Protein AF-A0A819C7P5-F1 (afdb_monomer)

Foldseek 3Di:
DDDDDPVVVVVVVVLVPPPPDDDDDDDDDDDDDDDDDDDDVVVVVLVVCPVVDDLVNLLVVLVVCVVPDDLLVSLLVQLVVVVVSVNDLVVSQVSCVNSVGDGSVSSVVLNVCVVVVVVVVSVDPVPPDPPDCDPCNVVVVLVVVLVVVVVVCCPDPDNPDDPVVSVVSSVVVVCVVVVHDDDPPPD

Structure (mmCIF, N/CA/C/O backbone):
data_AF-A0A819C7P5-F1
#
_entry.id   AF-A0A819C7P5-F1
#
loop_
_atom_site.group_PDB
_atom_site.id
_atom_site.type_symbol
_atom_site.label_atom_id
_atom_site.label_alt_id
_atom_site.label_comp_id
_atom_site.label_asym_id
_atom_site.label_entity_id
_atom_site.label_seq_id
_atom_site.pdbx_PDB_ins_code
_atom_site.Cartn_x
_atom_site.Cartn_y
_atom_site.Cartn_z
_atom_site.occupancy
_atom_site.B_iso_or_equiv
_atom_site.auth_seq_id
_atom_site.auth_comp_id
_atom_site.auth_asym_id
_atom_site.auth_atom_id
_atom_site.pdbx_PDB_model_num
ATOM 1 N N . MET A 1 1 ? 27.432 18.392 15.355 1.00 41.75 1 MET A N 1
ATOM 2 C CA . MET A 1 1 ? 27.693 17.539 14.173 1.00 41.75 1 MET A CA 1
ATOM 3 C C . MET A 1 1 ? 27.077 16.171 14.426 1.00 41.75 1 MET A C 1
ATOM 5 O O . MET A 1 1 ? 27.469 15.560 15.414 1.00 41.75 1 MET A O 1
ATOM 9 N N . PRO A 1 2 ? 26.087 15.707 13.644 1.00 40.56 2 PRO A N 1
ATOM 10 C CA . PRO A 1 2 ? 25.460 14.418 13.907 1.00 40.56 2 PRO A CA 1
ATOM 11 C C . PRO A 1 2 ? 26.347 13.274 13.402 1.00 40.56 2 PRO A C 1
ATOM 13 O O . PRO A 1 2 ? 26.842 13.283 12.274 1.00 40.56 2 PRO A O 1
ATOM 16 N N . TYR A 1 3 ? 26.564 12.306 14.286 1.00 50.16 3 TYR A N 1
ATOM 17 C CA . TYR A 1 3 ? 27.408 11.132 14.096 1.00 50.16 3 TYR A CA 1
ATOM 18 C C . TYR A 1 3 ? 26.675 10.122 13.197 1.00 50.16 3 TYR A C 1
ATOM 20 O O . TYR A 1 3 ? 25.639 9.584 13.586 1.00 50.16 3 TYR A O 1
ATOM 28 N N . LYS A 1 4 ? 27.184 9.870 11.985 1.00 43.22 4 LYS A N 1
ATOM 29 C CA . LYS A 1 4 ? 26.660 8.802 11.116 1.00 43.22 4 LYS A CA 1
ATOM 30 C C . LYS A 1 4 ? 27.091 7.439 11.664 1.00 43.22 4 LYS A C 1
ATOM 32 O O . LYS A 1 4 ? 28.258 7.242 12.001 1.00 43.22 4 LYS A O 1
ATOM 37 N N . SER A 1 5 ? 26.151 6.502 11.765 1.00 48.03 5 SER A N 1
ATOM 38 C CA . SER A 1 5 ? 26.405 5.157 12.285 1.00 48.03 5 SER A CA 1
ATOM 39 C C . SER A 1 5 ? 27.267 4.332 11.316 1.00 48.03 5 SER A C 1
ATOM 41 O O . SER A 1 5 ? 27.118 4.406 10.094 1.00 48.03 5 SER A O 1
ATOM 43 N N . LYS A 1 6 ? 28.166 3.503 11.871 1.00 49.56 6 LYS A N 1
ATOM 44 C CA . LYS A 1 6 ? 29.119 2.637 11.140 1.00 49.56 6 LYS A CA 1
ATOM 45 C C . LYS A 1 6 ? 28.474 1.662 10.135 1.00 49.56 6 LYS A C 1
ATOM 47 O O . LYS A 1 6 ? 29.188 1.104 9.311 1.00 49.56 6 LYS A O 1
ATOM 52 N N . GLN A 1 7 ? 27.156 1.458 10.184 1.00 45.44 7 GLN A N 1
ATOM 53 C CA . GLN A 1 7 ? 26.437 0.584 9.249 1.00 45.44 7 GLN A CA 1
ATOM 54 C C . GLN A 1 7 ? 26.121 1.258 7.903 1.00 45.44 7 GLN A C 1
ATOM 56 O O . GLN A 1 7 ? 26.072 0.574 6.884 1.00 45.44 7 GLN A O 1
ATOM 61 N N . GLN A 1 8 ? 25.975 2.587 7.845 1.00 46.19 8 GLN A N 1
ATOM 62 C CA . GLN A 1 8 ? 25.672 3.274 6.579 1.00 46.19 8 GLN A CA 1
ATOM 63 C C . GLN A 1 8 ? 26.877 3.341 5.631 1.00 46.19 8 GLN A C 1
ATOM 65 O O . GLN A 1 8 ? 26.709 3.267 4.414 1.00 46.19 8 GLN A O 1
ATOM 70 N N . SER A 1 9 ? 28.097 3.413 6.167 1.00 45.41 9 SER A N 1
ATOM 71 C CA . SER A 1 9 ? 29.330 3.482 5.374 1.00 45.41 9 SER A CA 1
ATOM 72 C C . SER A 1 9 ? 29.727 2.153 4.720 1.00 45.41 9 SER A C 1
ATOM 74 O O . SER A 1 9 ? 30.473 2.166 3.745 1.00 45.41 9 SER A O 1
ATOM 76 N N . GLN A 1 10 ? 29.208 1.013 5.189 1.00 45.66 10 GLN A N 1
ATOM 77 C CA . GLN A 1 10 ? 29.479 -0.288 4.565 1.00 45.66 10 GLN A CA 1
ATOM 78 C C . GLN A 1 10 ? 28.605 -0.548 3.326 1.00 45.66 10 GLN A C 1
ATOM 80 O O . GLN A 1 10 ? 29.066 -1.200 2.392 1.00 45.66 10 GLN A O 1
ATOM 85 N N . SER A 1 11 ? 27.394 0.021 3.254 1.00 43.22 11 SER A N 1
ATOM 86 C CA . SER A 1 11 ? 26.489 -0.183 2.107 1.00 43.22 11 SER A CA 1
ATOM 87 C C . SER A 1 11 ? 26.956 0.516 0.820 1.00 43.22 11 SER A C 1
ATOM 89 O O . SER A 1 11 ? 26.807 -0.030 -0.272 1.00 43.22 11 SER A O 1
ATOM 91 N N . LEU A 1 12 ? 27.605 1.681 0.935 1.00 40.56 12 LEU A N 1
ATOM 92 C CA . LEU A 1 12 ? 28.037 2.475 -0.222 1.00 40.56 12 LEU A CA 1
ATOM 93 C C . LEU A 1 12 ? 29.269 1.898 -0.937 1.00 40.56 12 LEU A C 1
ATOM 95 O O . LEU A 1 12 ? 29.426 2.091 -2.141 1.00 40.56 12 LEU A O 1
ATOM 99 N N . ASN A 1 13 ? 30.116 1.141 -0.233 1.00 40.62 13 ASN A N 1
ATOM 100 C CA . ASN A 1 13 ? 31.300 0.525 -0.838 1.00 40.62 13 ASN A CA 1
ATOM 101 C C . ASN A 1 13 ? 30.975 -0.750 -1.634 1.00 40.62 13 ASN A C 1
ATOM 103 O O . ASN A 1 13 ? 31.702 -1.083 -2.565 1.00 40.62 13 ASN A O 1
ATOM 107 N N . VAL A 1 14 ? 29.862 -1.428 -1.333 1.00 44.69 14 VAL A N 1
ATOM 108 C CA . VAL A 1 14 ? 29.413 -2.618 -2.084 1.00 44.69 14 VAL A CA 1
ATOM 109 C C . VAL A 1 14 ? 28.795 -2.229 -3.435 1.00 44.69 14 VAL A C 1
ATOM 111 O O . VAL A 1 14 ? 28.914 -2.968 -4.410 1.00 44.69 14 VAL A O 1
ATOM 114 N N . ILE A 1 15 ? 28.192 -1.040 -3.531 1.00 42.50 15 ILE A N 1
ATOM 115 C CA . ILE A 1 15 ? 27.506 -0.567 -4.745 1.00 42.50 15 ILE A CA 1
ATOM 116 C C . ILE A 1 15 ? 28.505 -0.098 -5.816 1.00 42.50 15 ILE A C 1
ATOM 118 O O . ILE A 1 15 ? 28.267 -0.286 -7.008 1.00 42.50 15 ILE A O 1
ATOM 122 N N . LYS A 1 16 ? 29.673 0.425 -5.420 1.00 39.84 16 LYS A N 1
ATOM 123 C CA . LYS A 1 16 ? 30.681 0.943 -6.362 1.00 39.84 16 LYS A CA 1
ATOM 124 C C . LYS A 1 16 ? 31.419 -0.144 -7.158 1.00 39.84 16 LYS A C 1
ATOM 126 O O . LYS A 1 16 ? 31.952 0.146 -8.221 1.00 39.84 16 LYS A O 1
ATOM 131 N N . GLY A 1 17 ? 31.421 -1.391 -6.680 1.00 41.88 17 GLY A N 1
ATOM 132 C CA . GLY A 1 17 ? 32.061 -2.520 -7.367 1.00 41.88 17 GLY A CA 1
ATOM 133 C C . GLY A 1 17 ? 31.207 -3.181 -8.455 1.00 41.88 17 GLY A C 1
ATOM 134 O O . GLY A 1 17 ? 31.733 -3.956 -9.246 1.00 41.88 17 GLY A O 1
ATOM 135 N N . ARG A 1 18 ? 29.897 -2.897 -8.515 1.00 44.28 18 ARG A N 1
ATOM 136 C CA . ARG A 1 18 ? 28.963 -3.630 -9.392 1.00 44.28 18 ARG A CA 1
ATOM 137 C C . ARG A 1 18 ? 28.862 -3.094 -10.821 1.00 44.28 18 ARG A C 1
ATOM 139 O O . ARG A 1 18 ? 28.409 -3.823 -11.691 1.00 44.28 18 ARG A O 1
ATOM 146 N N . TRP A 1 19 ? 29.308 -1.862 -11.063 1.00 42.94 19 TRP A N 1
ATOM 147 C CA . TRP A 1 19 ? 29.149 -1.175 -12.352 1.00 42.94 19 TRP A CA 1
ATOM 148 C C . TRP A 1 19 ? 30.345 -1.319 -13.307 1.00 42.94 19 TRP A C 1
ATOM 150 O O . TRP A 1 19 ? 30.301 -0.789 -14.410 1.00 42.94 19 TRP A O 1
ATOM 160 N N . LEU A 1 20 ? 31.412 -2.028 -12.913 1.00 41.28 20 LEU A N 1
ATOM 161 C CA . LEU A 1 20 ? 32.639 -2.136 -13.720 1.00 41.28 20 LEU A CA 1
ATOM 162 C C . LEU A 1 20 ? 32.728 -3.381 -14.616 1.00 41.28 20 LEU A C 1
ATOM 164 O O . LEU A 1 20 ? 33.633 -3.449 -15.440 1.00 41.28 20 LEU A O 1
ATOM 168 N N . ASN A 1 21 ? 31.791 -4.328 -14.527 1.00 39.62 21 ASN A N 1
ATOM 169 C CA . ASN A 1 21 ? 31.808 -5.536 -15.359 1.00 39.62 21 ASN A CA 1
ATOM 170 C C . ASN A 1 21 ? 30.616 -5.557 -16.319 1.00 39.62 21 ASN A C 1
ATOM 172 O O . ASN A 1 21 ? 29.635 -6.267 -16.107 1.00 39.62 21 ASN A O 1
ATOM 176 N N . GLY A 1 22 ? 30.711 -4.759 -17.382 1.00 40.09 22 GLY A N 1
ATOM 177 C CA . GLY A 1 22 ? 29.833 -4.863 -18.541 1.00 40.09 22 GLY A CA 1
ATOM 178 C C . GLY A 1 22 ? 30.261 -6.030 -19.427 1.00 40.09 22 GLY A C 1
ATOM 179 O O . GLY A 1 22 ? 31.106 -5.855 -20.301 1.00 40.09 22 GLY A O 1
ATOM 180 N N . SER A 1 23 ? 29.686 -7.216 -19.220 1.00 35.78 23 SER A N 1
ATOM 181 C CA . SER A 1 23 ? 29.690 -8.261 -20.247 1.00 35.78 23 SER A CA 1
ATOM 182 C C . SER A 1 23 ? 28.441 -8.095 -21.107 1.00 35.78 23 SER A C 1
ATOM 184 O O . SER A 1 23 ? 27.336 -8.449 -20.695 1.00 35.78 23 SER A O 1
ATOM 186 N N . CYS A 1 24 ? 28.643 -7.515 -22.286 1.00 41.91 24 CYS A N 1
ATOM 187 C CA . CYS A 1 24 ? 27.717 -7.552 -23.410 1.00 41.91 24 CYS A CA 1
ATOM 188 C C . CYS A 1 24 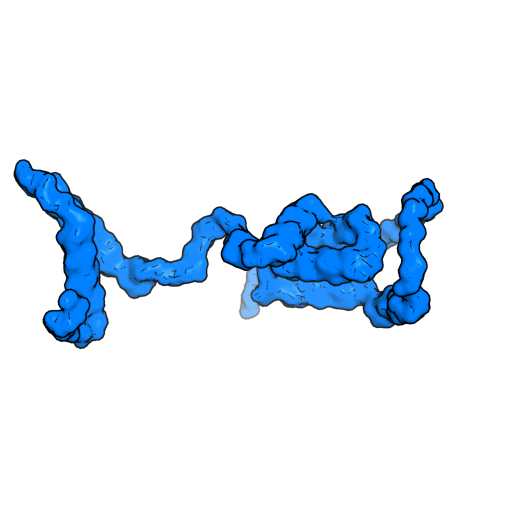? 27.404 -9.021 -23.739 1.00 41.91 24 CYS A C 1
ATOM 190 O O . CYS A 1 24 ? 28.316 -9.771 -24.090 1.00 41.91 24 CYS A O 1
ATOM 192 N N . LEU A 1 25 ? 26.148 -9.437 -23.571 1.00 40.41 25 LEU A N 1
ATOM 193 C CA . LEU A 1 25 ? 25.660 -10.731 -24.042 1.00 40.41 25 LEU A CA 1
ATOM 194 C C . LEU A 1 25 ? 24.811 -10.488 -25.286 1.00 40.41 25 LEU A C 1
ATOM 196 O O . LEU A 1 25 ? 23.880 -9.685 -25.278 1.00 40.41 25 LEU A O 1
ATOM 200 N N . SER A 1 26 ? 25.241 -11.150 -26.353 1.00 40.59 26 SER A N 1
ATOM 201 C CA . SER A 1 26 ? 24.688 -11.141 -27.696 1.00 40.59 26 SER A CA 1
ATOM 202 C C . SER A 1 26 ? 23.265 -11.684 -27.737 1.00 40.59 26 SER A C 1
ATOM 204 O O . SER A 1 26 ? 22.968 -12.701 -27.112 1.00 40.59 26 SER A O 1
ATOM 206 N N . SER A 1 27 ? 22.432 -11.010 -28.530 1.00 41.59 27 SER A N 1
ATOM 207 C CA . SER A 1 27 ? 21.144 -11.499 -29.014 1.00 41.59 27 SER A CA 1
ATOM 208 C C . SER A 1 27 ? 21.296 -12.828 -29.742 1.00 41.59 27 SER A C 1
ATOM 210 O O . SER A 1 27 ? 22.118 -12.916 -30.649 1.00 41.59 27 SER A O 1
ATOM 212 N N . ASP A 1 28 ? 20.440 -13.788 -29.402 1.00 38.53 28 ASP A N 1
ATOM 213 C CA . ASP A 1 28 ? 20.044 -14.858 -30.311 1.00 38.53 28 ASP A CA 1
ATOM 214 C C . ASP A 1 28 ? 18.514 -14.938 -30.360 1.00 38.53 28 ASP A C 1
ATOM 216 O O . ASP A 1 28 ? 17.811 -14.778 -29.359 1.00 38.53 28 ASP A O 1
ATOM 220 N N . ASP A 1 29 ? 18.044 -15.113 -31.590 1.00 45.78 29 ASP A N 1
ATOM 221 C CA . ASP A 1 29 ? 16.691 -14.928 -32.094 1.00 45.78 29 ASP A CA 1
ATOM 222 C C . ASP A 1 29 ? 15.623 -15.836 -31.466 1.00 45.78 29 ASP A C 1
ATOM 224 O O . ASP A 1 29 ? 15.783 -17.052 -31.349 1.00 45.78 29 ASP A O 1
ATOM 228 N N . SER A 1 30 ? 14.432 -15.271 -31.239 1.00 41.91 30 SER A N 1
ATOM 229 C CA . SER A 1 30 ? 13.192 -16.041 -31.386 1.00 41.91 30 SER A CA 1
ATOM 230 C C . SER A 1 30 ? 12.099 -15.158 -31.991 1.00 41.91 30 SER A C 1
ATOM 232 O O . SER A 1 30 ? 11.629 -14.203 -31.370 1.00 41.91 30 SER A O 1
ATOM 234 N N . SER A 1 31 ? 11.736 -15.448 -33.245 1.00 41.50 31 SER A N 1
ATOM 235 C CA . SER A 1 31 ? 10.720 -14.711 -33.992 1.00 41.50 31 SER A CA 1
ATOM 236 C C . SER A 1 31 ? 9.323 -15.148 -33.560 1.00 41.50 31 SER A C 1
ATOM 238 O O . SER A 1 31 ? 8.931 -16.295 -33.785 1.00 41.50 31 SER A O 1
ATOM 240 N N . TYR A 1 32 ? 8.545 -14.221 -33.009 1.00 45.25 32 TYR A N 1
ATOM 241 C CA . TYR A 1 32 ? 7.098 -14.363 -32.913 1.00 45.25 32 TYR A CA 1
ATOM 242 C C . TYR A 1 32 ? 6.463 -13.331 -33.844 1.00 45.25 32 TYR A C 1
ATOM 244 O O . TYR A 1 32 ? 6.496 -12.131 -33.581 1.00 45.25 32 TYR A O 1
ATOM 252 N N . SER A 1 33 ? 5.976 -13.812 -34.988 1.00 40.09 33 SER A N 1
ATOM 253 C CA . SER A 1 33 ? 5.320 -13.008 -36.017 1.00 40.09 33 SER A CA 1
ATOM 254 C C . SER A 1 33 ? 3.858 -12.797 -35.631 1.00 40.09 33 SER A C 1
ATOM 256 O O . SER A 1 33 ? 3.099 -13.758 -35.508 1.00 40.09 33 SER A O 1
ATOM 258 N N . MET A 1 34 ? 3.476 -11.539 -35.428 1.00 43.66 34 MET A N 1
ATOM 259 C CA . MET A 1 34 ? 2.082 -11.123 -35.358 1.00 43.66 34 MET A CA 1
ATOM 260 C C . MET A 1 34 ? 1.919 -9.977 -36.355 1.00 43.66 34 MET A C 1
ATOM 262 O O . MET A 1 34 ? 2.426 -8.879 -36.145 1.00 43.66 34 MET A O 1
ATOM 266 N N . GLU A 1 35 ? 1.297 -10.282 -37.493 1.00 49.06 35 GLU A N 1
ATOM 267 C CA . GLU A 1 35 ? 0.949 -9.300 -38.514 1.00 49.06 35 GLU A CA 1
ATOM 268 C C . GLU A 1 35 ? -0.144 -8.373 -37.971 1.00 49.06 35 GLU A C 1
ATOM 270 O O . GLU A 1 35 ? -1.287 -8.783 -37.764 1.00 49.06 35 GLU A O 1
ATOM 275 N N . SER A 1 36 ? 0.204 -7.107 -37.761 1.00 42.47 36 SER A N 1
ATOM 276 C CA . SER A 1 36 ? -0.758 -6.011 -37.718 1.00 42.47 36 SER A CA 1
ATOM 277 C C . SER A 1 36 ? -0.158 -4.823 -38.455 1.00 42.47 36 SER A C 1
ATOM 279 O O . SER A 1 36 ? 0.817 -4.223 -38.006 1.00 42.47 36 SER A O 1
ATOM 281 N N . SER A 1 37 ? -0.722 -4.555 -39.628 1.00 53.59 37 SER A N 1
ATOM 282 C CA . SER A 1 37 ? -0.461 -3.376 -40.442 1.00 53.59 37 SER A CA 1
ATOM 283 C C . SER A 1 37 ? -0.877 -2.103 -39.695 1.00 53.59 37 SER A C 1
ATOM 285 O O . SER A 1 37 ? -1.867 -2.126 -38.968 1.00 53.59 37 SER A O 1
ATOM 287 N N . ASP A 1 38 ? -0.126 -1.026 -39.946 1.00 54.94 38 ASP A N 1
ATOM 288 C CA . ASP A 1 38 ? -0.401 0.381 -39.603 1.00 54.94 38 ASP A CA 1
ATOM 289 C C . ASP A 1 38 ? 0.228 0.953 -38.314 1.00 54.94 38 ASP A C 1
ATOM 291 O O . ASP A 1 38 ? -0.492 1.493 -37.486 1.00 54.94 38 ASP A O 1
ATOM 295 N N . GLU A 1 39 ? 1.566 0.961 -38.170 1.00 52.09 39 GLU A N 1
ATOM 296 C CA . GLU A 1 39 ? 2.277 1.889 -37.254 1.00 52.09 39 GLU A CA 1
ATOM 297 C C . GLU A 1 39 ? 3.744 2.154 -37.692 1.00 52.09 39 GLU A C 1
ATOM 299 O O . GLU A 1 39 ? 4.658 1.509 -37.190 1.00 52.09 39 GLU A O 1
ATOM 304 N N . ASP A 1 40 ? 4.003 3.116 -38.593 1.00 51.31 40 ASP A N 1
ATOM 305 C CA . ASP A 1 40 ? 5.389 3.492 -38.990 1.00 51.31 40 ASP A CA 1
ATOM 306 C C . ASP A 1 40 ? 5.854 4.883 -38.495 1.00 51.31 40 ASP A C 1
ATOM 308 O O . ASP A 1 40 ? 7.034 5.229 -38.583 1.00 51.31 40 ASP A O 1
ATOM 312 N N . GLU A 1 41 ? 4.980 5.688 -37.878 1.00 49.97 41 GLU A N 1
ATOM 313 C CA . GLU A 1 41 ? 5.393 6.977 -37.284 1.00 49.97 41 GLU A CA 1
ATOM 314 C C . GLU A 1 41 ? 5.837 6.858 -35.814 1.00 49.97 41 GLU A C 1
ATOM 316 O O . GLU A 1 41 ? 6.696 7.616 -35.355 1.00 49.97 41 GLU A O 1
ATOM 321 N N . THR A 1 42 ? 5.334 5.869 -35.068 1.00 51.44 42 THR A N 1
ATOM 322 C CA . THR A 1 42 ? 5.713 5.631 -33.663 1.00 51.44 42 THR A CA 1
ATOM 323 C C . THR A 1 42 ? 7.119 5.047 -33.537 1.00 51.44 42 THR A C 1
ATOM 325 O O . THR A 1 42 ? 7.843 5.423 -32.613 1.00 51.44 42 THR A O 1
ATOM 328 N N . ALA A 1 43 ? 7.550 4.220 -34.496 1.00 49.81 43 ALA A N 1
ATOM 329 C CA . ALA A 1 43 ? 8.878 3.599 -34.542 1.00 49.81 43 ALA A CA 1
ATOM 330 C C . ALA A 1 43 ? 10.028 4.617 -34.704 1.00 49.81 43 ALA A C 1
ATOM 332 O O . ALA A 1 43 ? 11.116 4.428 -34.156 1.00 49.81 43 ALA A O 1
ATOM 333 N N . THR A 1 44 ? 9.784 5.738 -35.389 1.00 49.19 44 THR A N 1
ATOM 334 C CA . THR A 1 44 ? 10.812 6.768 -35.636 1.00 49.19 44 THR A CA 1
ATOM 335 C C . THR A 1 44 ? 11.030 7.676 -34.414 1.00 49.19 44 THR A C 1
ATOM 337 O O . THR A 1 44 ? 12.153 8.095 -34.127 1.00 49.19 44 THR A O 1
ATOM 340 N N . ILE A 1 45 ? 9.980 7.926 -33.624 1.00 50.97 45 ILE A N 1
ATOM 341 C CA . ILE A 1 45 ? 10.084 8.604 -32.316 1.00 50.97 45 ILE A CA 1
ATOM 342 C C . ILE A 1 45 ? 10.743 7.671 -31.282 1.00 50.97 45 ILE A C 1
ATOM 344 O O . ILE A 1 45 ? 11.489 8.117 -30.408 1.00 50.97 45 ILE A O 1
ATOM 348 N N . PHE A 1 46 ? 10.521 6.364 -31.432 1.00 47.72 46 PHE A N 1
ATOM 349 C CA . PHE A 1 46 ? 11.018 5.296 -30.571 1.00 47.72 46 PHE A CA 1
ATOM 350 C C . PHE A 1 46 ? 12.544 5.242 -30.444 1.00 47.72 46 PHE A C 1
ATOM 352 O O . PHE A 1 46 ? 13.085 5.125 -29.343 1.00 47.72 46 PHE A O 1
ATOM 359 N N . PHE A 1 47 ? 13.242 5.352 -31.575 1.00 47.84 47 PHE A N 1
ATOM 360 C CA . PHE A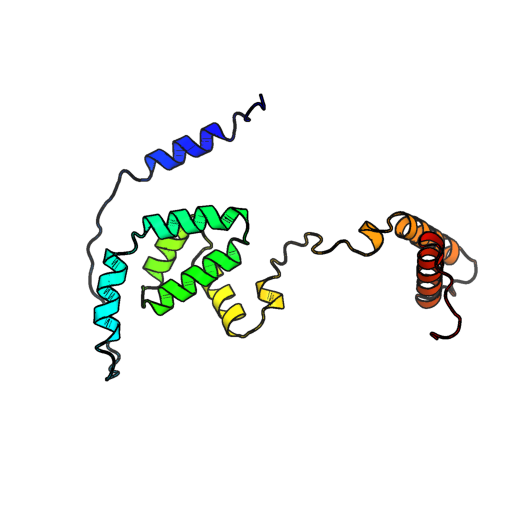 1 47 ? 14.703 5.314 -31.606 1.00 47.84 47 PHE A CA 1
ATOM 361 C C . PHE A 1 47 ? 15.334 6.569 -30.987 1.00 47.84 47 PHE A C 1
ATOM 363 O O . PHE A 1 47 ? 16.354 6.462 -30.315 1.00 47.84 47 PHE A O 1
ATOM 370 N N . ASN A 1 48 ? 14.682 7.731 -31.084 1.00 49.12 48 ASN A N 1
ATOM 371 C CA . ASN A 1 48 ? 15.200 8.969 -30.492 1.00 49.12 48 ASN A CA 1
ATOM 372 C C . ASN A 1 48 ? 15.110 9.008 -28.962 1.00 49.12 48 ASN A C 1
ATOM 374 O O . ASN A 1 48 ? 15.938 9.648 -28.319 1.00 49.12 48 ASN A O 1
ATOM 378 N N . LEU A 1 49 ? 14.133 8.335 -28.346 1.00 49.19 49 LEU A N 1
ATOM 379 C CA . LEU A 1 49 ? 14.007 8.341 -26.885 1.00 49.19 49 LEU A CA 1
ATOM 380 C C . LEU A 1 49 ? 15.072 7.461 -26.215 1.00 49.19 49 LEU A C 1
ATOM 382 O O . LEU A 1 49 ? 15.561 7.805 -25.141 1.00 49.19 49 LEU A O 1
ATOM 386 N N . LYS A 1 50 ? 15.464 6.370 -26.888 1.00 51.81 50 LYS A N 1
ATOM 387 C CA . LYS A 1 50 ? 16.570 5.487 -26.488 1.00 51.81 50 LYS A CA 1
ATOM 388 C C . LYS A 1 50 ? 17.928 6.206 -26.522 1.00 51.81 50 LYS A C 1
ATOM 390 O O . LYS A 1 50 ? 18.800 5.870 -25.726 1.00 51.81 50 LYS A O 1
ATOM 395 N N . ASP A 1 51 ? 18.059 7.212 -27.390 1.00 56.19 51 ASP A N 1
ATOM 396 C CA . ASP A 1 51 ? 19.260 8.041 -27.532 1.00 56.19 51 ASP A CA 1
ATOM 397 C C . ASP A 1 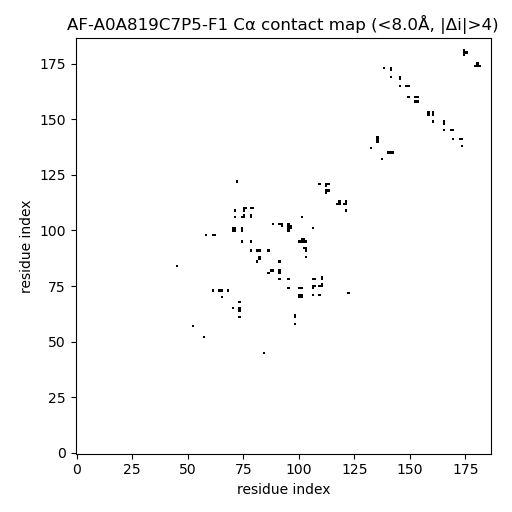51 ? 19.223 9.330 -26.679 1.00 56.19 51 ASP A C 1
ATOM 399 O O . ASP A 1 51 ? 20.275 9.806 -26.252 1.00 56.19 51 ASP A O 1
ATOM 403 N N . MET A 1 52 ? 18.039 9.898 -26.390 1.00 55.66 52 MET A N 1
ATOM 404 C CA . MET A 1 52 ? 17.902 11.131 -25.590 1.00 55.66 52 MET A CA 1
ATOM 405 C C . MET A 1 52 ? 17.800 10.907 -24.083 1.00 55.66 52 MET A C 1
ATOM 407 O O . MET A 1 52 ? 18.282 11.748 -23.326 1.00 55.66 52 MET A O 1
ATOM 411 N N . ILE A 1 53 ? 17.134 9.843 -23.632 1.00 63.91 53 ILE A N 1
ATOM 412 C CA . ILE A 1 53 ? 16.953 9.584 -22.203 1.00 63.91 53 ILE A CA 1
ATOM 413 C C . ILE A 1 53 ? 17.893 8.456 -21.827 1.00 63.91 53 ILE A C 1
ATOM 415 O O . ILE A 1 53 ? 17.642 7.286 -22.128 1.00 63.91 53 ILE A O 1
ATOM 419 N N . GLN A 1 54 ? 18.990 8.807 -21.160 1.00 76.06 54 GLN A N 1
ATOM 420 C CA . GLN A 1 54 ? 19.891 7.786 -20.672 1.00 76.06 54 GLN A CA 1
ATOM 421 C C . GLN A 1 54 ? 19.159 6.987 -19.596 1.00 76.06 54 GLN A C 1
ATOM 423 O O . GLN A 1 54 ? 18.508 7.531 -18.706 1.00 76.06 54 GLN A O 1
ATOM 428 N N . ILE A 1 55 ? 19.278 5.664 -19.663 1.00 72.62 55 ILE A N 1
ATOM 429 C CA . ILE A 1 55 ? 18.717 4.746 -18.661 1.00 72.62 55 ILE A CA 1
ATOM 430 C C . ILE A 1 55 ? 19.181 5.135 -17.238 1.00 72.62 55 ILE A C 1
ATOM 432 O O . ILE A 1 55 ? 18.459 4.910 -16.265 1.00 72.62 55 ILE A O 1
ATOM 436 N N . SER A 1 56 ? 20.352 5.773 -17.124 1.00 80.19 56 SER A N 1
ATOM 437 C CA . SER A 1 56 ? 20.861 6.386 -15.894 1.00 80.19 56 SER A CA 1
ATOM 438 C C . SER A 1 56 ? 19.970 7.501 -15.350 1.00 80.19 56 SER A C 1
ATOM 440 O O . SER A 1 56 ? 19.715 7.514 -14.153 1.00 80.19 56 SER A O 1
ATOM 442 N N . ASP A 1 57 ? 19.430 8.379 -16.197 1.00 86.06 57 ASP A N 1
ATOM 443 C CA . ASP A 1 57 ? 18.591 9.503 -15.761 1.00 86.06 57 ASP A CA 1
ATOM 444 C C . ASP A 1 57 ? 17.272 9.003 -15.160 1.00 86.06 57 ASP A C 1
ATOM 446 O O . ASP A 1 57 ? 16.781 9.528 -14.161 1.00 86.06 57 ASP A O 1
ATOM 450 N N . ILE A 1 58 ? 16.715 7.931 -15.734 1.00 85.69 58 ILE A N 1
ATOM 451 C CA . ILE A 1 58 ? 15.515 7.265 -15.213 1.00 85.69 58 ILE A CA 1
ATOM 452 C C . ILE A 1 58 ? 15.811 6.610 -13.861 1.00 85.69 58 ILE A C 1
ATOM 454 O O . ILE A 1 58 ? 14.991 6.692 -12.945 1.00 85.69 58 ILE A O 1
ATOM 458 N N . ALA A 1 59 ? 16.969 5.961 -13.723 1.00 83.50 59 ALA A N 1
ATOM 459 C CA . ALA A 1 59 ? 17.385 5.348 -12.465 1.00 83.50 59 ALA A CA 1
ATOM 460 C C . ALA A 1 59 ? 17.608 6.399 -11.364 1.00 83.50 59 ALA A C 1
ATOM 462 O O . ALA A 1 59 ? 17.148 6.214 -10.235 1.00 83.50 59 ALA A O 1
ATOM 463 N N . ASP A 1 60 ? 18.240 7.523 -11.700 1.00 87.56 60 ASP A N 1
ATOM 464 C CA . ASP A 1 60 ? 18.471 8.635 -10.778 1.00 87.56 60 ASP A CA 1
ATOM 465 C C . ASP A 1 60 ? 17.153 9.302 -10.367 1.00 87.56 60 ASP A C 1
ATOM 467 O O . ASP A 1 60 ? 16.930 9.564 -9.181 1.00 87.56 60 ASP A O 1
ATOM 471 N N . LEU A 1 61 ? 16.233 9.507 -11.317 1.00 88.25 61 LEU A N 1
ATOM 472 C CA . LEU A 1 61 ? 14.889 10.006 -11.032 1.00 88.25 61 LEU A CA 1
ATOM 473 C C . LEU A 1 61 ? 14.117 9.043 -10.123 1.00 88.25 61 LEU A C 1
ATOM 475 O O . LEU A 1 61 ? 13.468 9.479 -9.173 1.00 88.25 61 LEU A O 1
ATOM 479 N N . PHE A 1 62 ? 14.211 7.736 -10.370 1.00 89.62 62 PHE A N 1
ATOM 480 C CA . PHE A 1 62 ? 13.584 6.724 -9.525 1.00 89.62 62 PHE A CA 1
ATOM 481 C C . PHE A 1 62 ? 14.114 6.786 -8.088 1.00 89.62 62 PHE A C 1
ATOM 483 O O . PHE A 1 62 ? 13.325 6.813 -7.141 1.00 89.62 62 PHE A O 1
ATOM 490 N N . GLU A 1 63 ? 15.434 6.866 -7.909 1.00 89.75 63 GLU A N 1
ATOM 491 C CA . GLU A 1 63 ? 16.059 6.971 -6.586 1.00 89.75 63 GLU A CA 1
ATOM 492 C C . GLU A 1 63 ? 15.718 8.302 -5.892 1.00 89.75 63 GLU A C 1
ATOM 494 O O . GLU A 1 63 ? 15.553 8.340 -4.670 1.00 89.75 63 GLU A O 1
ATOM 499 N N . PHE A 1 64 ? 15.536 9.386 -6.653 1.00 88.56 64 PHE A N 1
ATOM 500 C CA . PHE A 1 64 ? 15.053 10.660 -6.126 1.00 88.56 64 PHE A CA 1
ATOM 501 C C . PHE A 1 64 ? 13.603 10.556 -5.629 1.00 88.56 64 PHE A C 1
ATOM 503 O O . PHE A 1 64 ? 13.319 10.881 -4.473 1.00 88.56 64 PHE A O 1
ATOM 510 N N . CYS A 1 65 ? 12.692 10.043 -6.459 1.00 88.75 65 CYS A N 1
ATOM 511 C CA . CYS A 1 65 ? 11.269 9.923 -6.135 1.00 88.75 65 CYS A CA 1
ATOM 512 C C . CYS A 1 65 ? 10.991 8.925 -5.005 1.00 88.75 65 CYS A C 1
ATOM 514 O O . CYS A 1 65 ? 10.026 9.084 -4.259 1.00 88.75 65 CYS A O 1
ATOM 516 N N . LYS A 1 66 ? 11.842 7.913 -4.837 1.00 87.50 66 LYS A N 1
ATOM 517 C CA . LYS A 1 66 ? 11.728 6.887 -3.793 1.00 87.50 66 LYS A CA 1
ATOM 518 C C . LYS A 1 66 ? 11.715 7.438 -2.363 1.00 87.50 66 LYS A C 1
ATOM 520 O O . LYS A 1 66 ? 11.255 6.742 -1.462 1.00 87.50 66 LYS A O 1
ATOM 525 N N . LYS A 1 67 ? 12.204 8.662 -2.135 1.00 83.88 67 LYS A N 1
ATOM 526 C CA . LYS A 1 67 ? 12.149 9.322 -0.817 1.00 83.88 67 LYS A CA 1
ATOM 527 C C . LYS A 1 67 ? 10.754 9.818 -0.448 1.00 83.88 67 LYS A C 1
ATOM 529 O O . LYS A 1 67 ? 10.410 9.812 0.727 1.00 83.88 67 LYS A O 1
ATOM 534 N N . GLU A 1 68 ? 9.974 10.211 -1.447 1.00 85.19 68 GLU A N 1
ATOM 535 C CA . GLU A 1 68 ? 8.674 10.867 -1.270 1.00 85.19 68 GLU A CA 1
ATOM 536 C C . GLU A 1 68 ? 7.504 9.941 -1.637 1.00 85.19 68 GLU A C 1
ATOM 538 O O . GLU A 1 68 ? 6.367 10.165 -1.232 1.00 85.19 68 GLU A O 1
ATOM 543 N N . CYS A 1 69 ? 7.759 8.894 -2.427 1.00 85.62 69 CYS A N 1
ATOM 544 C CA . CYS A 1 69 ? 6.730 8.041 -3.014 1.00 85.62 69 CYS A CA 1
ATOM 545 C C . CYS A 1 69 ? 6.916 6.563 -2.658 1.00 85.62 69 CYS A C 1
ATOM 547 O O . CYS A 1 69 ? 8.027 6.059 -2.491 1.00 85.62 69 CYS A O 1
ATOM 549 N N . ASN A 1 70 ? 5.801 5.827 -2.621 1.00 89.44 70 ASN A N 1
ATOM 550 C CA . ASN A 1 70 ? 5.824 4.381 -2.427 1.00 89.44 70 ASN A CA 1
ATOM 551 C C . ASN A 1 70 ? 6.536 3.694 -3.609 1.00 89.44 70 ASN A C 1
ATOM 553 O O . ASN A 1 70 ? 6.143 3.861 -4.768 1.00 89.44 70 ASN A O 1
ATOM 557 N N . ILE A 1 71 ? 7.543 2.867 -3.301 1.00 91.81 71 ILE A N 1
ATOM 558 C CA . ILE A 1 71 ? 8.315 2.076 -4.276 1.00 91.81 71 ILE A CA 1
ATOM 559 C C . ILE A 1 71 ? 7.401 1.258 -5.194 1.00 91.81 71 ILE A C 1
ATOM 561 O O . ILE A 1 71 ? 7.722 1.087 -6.371 1.00 91.81 71 ILE A O 1
ATOM 565 N N . ARG A 1 72 ? 6.250 0.779 -4.700 1.00 93.00 72 ARG A N 1
ATOM 566 C CA . ARG A 1 72 ? 5.255 0.086 -5.527 1.00 93.00 72 ARG A CA 1
ATOM 567 C C . ARG A 1 72 ? 4.736 0.966 -6.649 1.00 93.00 72 ARG A C 1
ATOM 569 O O . ARG A 1 72 ? 4.772 0.533 -7.795 1.00 93.00 72 ARG A O 1
ATOM 576 N N . CYS A 1 73 ? 4.266 2.168 -6.323 1.00 92.94 73 CYS A N 1
ATOM 577 C CA . CYS A 1 73 ? 3.690 3.082 -7.304 1.00 92.94 73 CYS A CA 1
ATOM 578 C C . CYS A 1 73 ? 4.715 3.417 -8.386 1.00 92.94 73 CYS A C 1
ATOM 580 O O . CYS A 1 73 ? 4.414 3.307 -9.570 1.00 92.94 73 CYS A O 1
ATOM 582 N N . LEU A 1 74 ? 5.948 3.727 -7.974 1.00 94.31 74 LEU A N 1
ATOM 583 C CA . LEU A 1 74 ? 7.038 4.029 -8.900 1.00 94.31 74 LEU A CA 1
ATOM 584 C C . LEU A 1 74 ? 7.396 2.829 -9.780 1.00 94.31 74 LEU A C 1
ATOM 586 O O . LEU A 1 74 ? 7.504 2.974 -10.993 1.00 94.31 74 LEU A O 1
ATOM 590 N N . SER A 1 75 ? 7.533 1.635 -9.193 1.00 95.50 75 SER A N 1
ATOM 591 C CA . SER A 1 75 ? 7.894 0.425 -9.946 1.00 95.50 75 SER A CA 1
ATOM 592 C C . SER A 1 75 ? 6.815 0.047 -10.962 1.00 95.50 75 SER A C 1
ATOM 594 O O . SER A 1 75 ? 7.137 -0.358 -12.074 1.00 95.50 75 SER A O 1
ATOM 596 N N . VAL A 1 76 ? 5.537 0.196 -10.600 1.00 96.31 76 VAL A N 1
ATOM 597 C CA . VAL A 1 76 ? 4.399 -0.108 -11.481 1.00 96.31 76 VAL A CA 1
ATOM 598 C C . VAL A 1 76 ? 4.265 0.921 -12.593 1.00 96.31 76 VAL A C 1
ATOM 600 O O . VAL A 1 76 ? 4.093 0.531 -13.744 1.00 96.31 76 VAL A O 1
ATOM 603 N N . LEU A 1 77 ? 4.406 2.211 -12.287 1.00 95.12 77 LEU A N 1
ATOM 604 C CA . LEU A 1 77 ? 4.390 3.259 -13.305 1.00 95.12 77 LEU A CA 1
ATOM 605 C C . LEU A 1 77 ? 5.520 3.050 -14.317 1.00 95.12 77 LEU A C 1
ATOM 607 O O . LEU A 1 77 ? 5.284 3.062 -15.522 1.00 95.12 77 LEU A O 1
ATOM 611 N N . LEU A 1 78 ? 6.731 2.789 -13.823 1.00 94.69 78 LEU A N 1
ATOM 612 C CA . LEU A 1 78 ? 7.895 2.554 -14.665 1.00 94.69 78 LEU A CA 1
ATOM 613 C C . LEU A 1 78 ? 7.719 1.305 -15.530 1.00 94.69 78 LEU A C 1
ATOM 615 O O . LEU A 1 78 ? 7.988 1.342 -16.724 1.00 94.69 78 LEU A O 1
ATOM 619 N N . TYR A 1 79 ? 7.183 0.226 -14.965 1.00 96.06 79 TYR A N 1
ATOM 620 C CA . TYR A 1 79 ? 6.823 -0.966 -15.726 1.00 96.06 79 TYR A CA 1
ATOM 621 C C . TYR A 1 79 ? 5.809 -0.675 -16.832 1.00 96.06 79 TYR A C 1
ATOM 623 O O . TYR A 1 79 ? 6.039 -1.073 -17.967 1.00 96.06 79 TYR A O 1
ATOM 631 N N . LEU A 1 80 ? 4.720 0.046 -16.546 1.00 95.50 80 LEU A N 1
ATOM 632 C CA . LEU A 1 80 ? 3.717 0.396 -17.558 1.00 95.50 80 LEU A CA 1
ATOM 633 C C . LEU A 1 80 ? 4.318 1.243 -18.686 1.00 95.50 80 LEU A C 1
ATOM 635 O O . LEU A 1 80 ? 4.017 0.998 -19.852 1.00 95.50 80 LEU A O 1
ATOM 639 N N . ILE A 1 81 ? 5.206 2.184 -18.354 1.00 93.06 81 ILE A N 1
ATOM 640 C CA . ILE A 1 81 ? 5.936 2.996 -19.334 1.00 93.06 81 ILE A CA 1
ATOM 641 C C . ILE A 1 81 ? 6.828 2.105 -20.212 1.00 93.06 81 ILE A C 1
ATOM 643 O O . ILE A 1 81 ? 6.724 2.154 -21.434 1.00 93.06 81 ILE A O 1
ATOM 647 N N . LEU A 1 82 ? 7.651 1.236 -19.617 1.00 91.19 82 LEU A N 1
ATOM 648 C CA . LEU A 1 82 ? 8.540 0.329 -20.360 1.00 91.19 82 LEU A CA 1
ATOM 649 C C . LEU A 1 82 ? 7.753 -0.649 -21.245 1.00 91.19 82 LEU A C 1
ATOM 651 O O . LEU A 1 82 ? 8.148 -0.930 -22.374 1.00 91.19 82 LEU A O 1
ATOM 655 N N . ARG A 1 83 ? 6.594 -1.121 -20.771 1.00 92.62 83 ARG A N 1
ATOM 656 C CA . ARG A 1 83 ? 5.682 -1.960 -21.557 1.00 92.62 83 ARG A CA 1
ATOM 657 C C . ARG A 1 83 ? 5.006 -1.196 -22.689 1.00 92.62 83 ARG A C 1
ATOM 659 O O . ARG A 1 83 ? 4.846 -1.766 -23.761 1.00 92.62 83 ARG A O 1
ATOM 666 N N . ARG A 1 84 ? 4.651 0.079 -22.491 1.00 90.19 84 ARG A N 1
ATOM 667 C CA . ARG A 1 84 ? 4.161 0.963 -23.565 1.00 90.19 84 ARG A CA 1
ATOM 668 C C . ARG A 1 84 ? 5.227 1.174 -24.640 1.00 90.19 84 ARG A C 1
ATOM 670 O O . ARG A 1 84 ? 4.890 1.320 -25.808 1.00 90.19 84 ARG A O 1
ATOM 677 N N . PHE A 1 85 ? 6.488 1.128 -24.229 1.00 87.50 85 PHE A N 1
ATOM 678 C CA . PHE A 1 85 ? 7.672 1.125 -25.073 1.00 87.50 85 PHE A CA 1
ATOM 679 C C . PHE A 1 85 ? 8.021 -0.276 -25.640 1.00 87.50 85 PHE A C 1
ATOM 681 O O . PHE A 1 85 ? 9.139 -0.514 -26.076 1.00 87.50 85 PHE A O 1
ATOM 688 N N . ASN A 1 86 ? 7.111 -1.250 -25.641 1.00 88.50 86 ASN A N 1
ATOM 689 C CA . ASN A 1 86 ? 7.362 -2.578 -26.223 1.00 88.50 86 ASN A CA 1
ATOM 690 C C . ASN A 1 86 ? 8.652 -3.281 -25.726 1.00 88.50 86 ASN A C 1
ATOM 692 O O . ASN A 1 86 ? 9.114 -4.229 -26.357 1.00 88.50 86 ASN A O 1
ATOM 696 N N . ILE A 1 87 ? 9.224 -2.865 -24.587 1.00 88.94 87 ILE A N 1
ATOM 697 C CA . ILE A 1 87 ? 10.423 -3.483 -24.012 1.00 88.94 87 ILE A CA 1
ATOM 698 C C . ILE A 1 87 ? 10.027 -4.856 -23.491 1.00 88.94 87 ILE A C 1
ATOM 700 O O . ILE A 1 87 ? 8.967 -5.014 -22.866 1.00 88.94 87 ILE A O 1
ATOM 704 N N . SER A 1 88 ? 10.864 -5.865 -23.736 1.00 92.94 88 SER A N 1
ATOM 705 C CA . SER A 1 88 ? 10.557 -7.234 -23.336 1.00 92.94 88 SER A CA 1
ATOM 706 C C . SER A 1 88 ? 10.357 -7.336 -21.817 1.00 92.94 88 SER A C 1
ATOM 708 O O . SER A 1 88 ? 10.845 -6.522 -21.024 1.00 92.94 88 SER A O 1
ATOM 710 N N . TYR A 1 89 ? 9.577 -8.329 -21.385 1.00 93.38 89 TYR A N 1
ATOM 711 C CA . TYR A 1 89 ? 9.323 -8.530 -19.957 1.00 93.38 89 TYR A CA 1
ATOM 712 C C . TYR A 1 89 ? 10.624 -8.831 -19.199 1.00 93.38 89 TYR A C 1
ATOM 714 O O . TYR A 1 89 ? 10.811 -8.349 -18.083 1.00 93.38 89 TYR A O 1
ATOM 722 N N . GLU A 1 90 ? 11.534 -9.575 -19.827 1.00 94.06 90 GLU A N 1
ATOM 723 C CA . GLU A 1 90 ? 12.834 -9.928 -19.264 1.00 94.06 90 GLU A CA 1
ATOM 724 C C . GLU A 1 90 ? 13.737 -8.703 -19.082 1.00 94.06 90 GLU A C 1
ATOM 726 O O . GLU A 1 90 ? 14.234 -8.474 -17.979 1.00 94.06 90 GLU A O 1
ATOM 731 N N . GLU A 1 91 ? 13.875 -7.849 -20.099 1.00 90.75 91 GLU A N 1
ATOM 732 C CA . GLU A 1 91 ? 14.642 -6.599 -19.988 1.00 90.75 91 GLU A CA 1
ATOM 733 C C . GLU A 1 91 ? 14.042 -5.665 -18.936 1.00 90.75 91 GLU A C 1
ATOM 735 O O . GLU A 1 91 ? 14.762 -5.108 -18.107 1.00 90.75 91 GLU A O 1
ATOM 740 N N . THR A 1 92 ? 12.712 -5.546 -18.914 1.00 92.88 92 THR A N 1
ATOM 741 C CA . THR A 1 92 ? 11.997 -4.766 -17.898 1.00 92.88 92 THR A CA 1
ATOM 742 C C . THR A 1 92 ? 12.291 -5.304 -16.497 1.00 92.88 92 THR A C 1
ATOM 744 O O . THR A 1 92 ? 12.543 -4.534 -15.570 1.00 92.88 92 THR A O 1
ATOM 747 N N . HIS A 1 93 ? 12.296 -6.629 -16.325 1.00 93.56 93 HIS A N 1
ATOM 748 C CA . HIS A 1 93 ? 12.612 -7.269 -15.054 1.00 93.56 93 HIS A CA 1
ATOM 749 C C . HIS A 1 93 ? 14.059 -7.006 -14.619 1.00 93.56 93 HIS A C 1
ATOM 751 O O . HIS A 1 93 ? 14.290 -6.650 -13.460 1.00 93.56 93 HIS A O 1
ATOM 757 N N . LEU A 1 94 ? 15.023 -7.158 -15.531 1.00 92.06 94 LEU A N 1
ATOM 758 C CA . LEU A 1 94 ? 16.440 -6.901 -15.270 1.00 92.06 94 LEU A CA 1
ATOM 759 C C . LEU A 1 94 ? 16.688 -5.434 -14.909 1.00 92.06 94 LEU A C 1
ATOM 761 O O . LEU A 1 94 ? 17.425 -5.156 -13.962 1.00 92.06 94 LEU A O 1
ATOM 765 N N . PHE A 1 95 ? 16.027 -4.509 -15.602 1.00 91.00 95 PHE A N 1
ATOM 766 C CA . PHE A 1 95 ? 16.112 -3.083 -15.322 1.00 91.00 95 PHE A CA 1
ATOM 767 C C . PHE A 1 95 ? 15.494 -2.716 -13.966 1.00 91.00 95 PHE A C 1
ATOM 769 O O . PHE A 1 95 ? 16.147 -2.086 -13.139 1.00 91.00 95 PHE A O 1
ATOM 776 N N . LEU A 1 96 ? 14.278 -3.179 -13.664 1.00 93.00 96 LEU A N 1
ATOM 777 C CA . LEU A 1 96 ? 13.671 -2.956 -12.345 1.00 93.00 96 LEU A CA 1
ATOM 778 C C . LEU A 1 96 ? 14.539 -3.532 -11.218 1.00 93.00 96 LEU A C 1
ATOM 780 O O . LEU A 1 96 ? 14.676 -2.927 -10.157 1.00 93.00 96 LEU A O 1
ATOM 784 N N . LYS A 1 97 ? 15.177 -4.682 -11.453 1.00 92.88 97 LYS A N 1
ATOM 785 C CA . LYS A 1 97 ? 16.106 -5.295 -10.5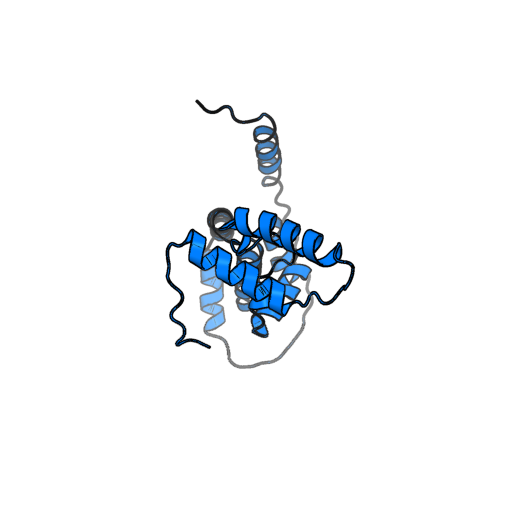01 1.00 92.88 97 LYS A CA 1
ATOM 786 C C . LYS A 1 97 ? 17.388 -4.475 -10.323 1.00 92.88 97 LYS A C 1
ATOM 788 O O . LYS A 1 97 ? 17.908 -4.435 -9.206 1.00 92.88 97 LYS A O 1
ATOM 793 N N . SER A 1 98 ? 17.898 -3.829 -11.373 1.00 90.81 98 SER A N 1
ATOM 794 C CA . SER A 1 98 ? 19.121 -3.016 -11.297 1.00 90.81 98 SER A CA 1
ATOM 795 C C . SER A 1 98 ? 18.921 -1.744 -10.468 1.00 90.81 98 SER A C 1
ATOM 797 O O . SER A 1 98 ? 19.808 -1.388 -9.694 1.00 90.81 98 SER A O 1
ATOM 799 N N . ILE A 1 99 ? 17.732 -1.135 -10.529 1.00 91.62 99 ILE A N 1
ATOM 800 C CA . ILE A 1 99 ? 17.358 0.053 -9.738 1.00 91.62 99 ILE A CA 1
ATOM 801 C C . ILE A 1 99 ? 16.798 -0.282 -8.344 1.00 91.62 99 ILE A C 1
ATOM 803 O O . ILE A 1 99 ? 16.312 0.596 -7.632 1.00 91.62 99 ILE A O 1
ATOM 807 N N . VAL A 1 100 ? 16.853 -1.554 -7.930 1.00 93.38 100 VAL A N 1
ATOM 808 C CA . VAL A 1 100 ? 16.301 -2.025 -6.643 1.00 93.38 100 VAL A CA 1
ATOM 809 C C . VAL A 1 100 ? 14.790 -1.741 -6.526 1.00 93.38 100 VAL A C 1
ATOM 811 O O . VAL A 1 100 ? 14.266 -1.430 -5.454 1.00 93.38 100 VAL A O 1
ATOM 814 N N . GLY A 1 101 ? 14.080 -1.834 -7.649 1.00 91.69 101 GLY A N 1
ATOM 815 C CA . GLY A 1 101 ? 12.625 -1.818 -7.719 1.00 91.69 101 GLY A CA 1
ATOM 816 C C . GLY A 1 101 ? 12.009 -3.161 -7.319 1.00 91.69 101 GLY A C 1
ATOM 817 O O . GLY A 1 101 ? 12.682 -4.097 -6.880 1.00 91.69 101 GLY A O 1
ATOM 818 N N . LEU A 1 102 ? 10.691 -3.261 -7.466 1.00 94.94 102 LEU A N 1
ATOM 819 C CA . LEU A 1 102 ? 9.971 -4.516 -7.248 1.00 94.94 102 LEU A CA 1
ATOM 820 C C . LEU A 1 102 ? 10.315 -5.564 -8.328 1.00 94.94 102 LEU A C 1
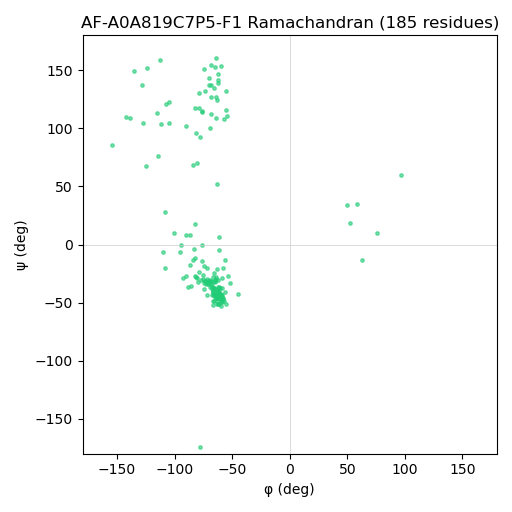ATOM 822 O O . LEU A 1 102 ? 10.673 -5.232 -9.457 1.00 94.94 102 LEU A O 1
ATOM 826 N N . THR A 1 103 ? 10.179 -6.851 -7.990 1.00 95.06 103 THR A N 1
ATOM 827 C CA . THR A 1 103 ? 10.382 -7.945 -8.954 1.00 95.06 103 THR A CA 1
ATOM 828 C C . THR A 1 103 ? 9.336 -7.897 -10.066 1.00 95.06 103 THR A C 1
ATOM 830 O O . THR A 1 103 ? 8.214 -7.442 -9.849 1.00 95.06 103 THR A O 1
ATOM 833 N N . GLY A 1 104 ? 9.685 -8.405 -11.253 1.00 93.62 104 GLY A N 1
ATOM 834 C CA . GLY A 1 104 ? 8.819 -8.329 -12.436 1.00 93.62 104 GLY A CA 1
ATOM 835 C C . GLY A 1 104 ? 7.444 -8.947 -12.187 1.00 93.62 104 GLY A C 1
ATOM 836 O O . GLY A 1 104 ? 6.433 -8.339 -12.521 1.00 93.62 104 GLY A O 1
ATOM 837 N N . GLU A 1 105 ? 7.403 -10.086 -11.492 1.00 95.75 105 GLU A N 1
ATOM 838 C CA . GLU A 1 105 ? 6.161 -10.786 -11.141 1.00 95.75 105 GLU A CA 1
ATOM 839 C C . GLU A 1 105 ? 5.261 -9.942 -10.234 1.00 95.75 105 GLU A C 1
ATOM 841 O O . GLU A 1 105 ? 4.059 -9.805 -10.469 1.00 95.75 105 GLU A O 1
ATOM 846 N N . VAL A 1 106 ? 5.851 -9.338 -9.198 1.00 95.44 106 VAL A N 1
ATOM 847 C CA . VAL A 1 106 ? 5.125 -8.509 -8.234 1.00 95.44 106 VAL A CA 1
ATOM 848 C C . VAL A 1 106 ? 4.622 -7.243 -8.915 1.00 95.44 106 VAL A C 1
ATOM 850 O O . VAL A 1 106 ? 3.471 -6.860 -8.720 1.00 95.44 106 VAL A O 1
ATOM 853 N N . VAL A 1 107 ? 5.452 -6.608 -9.743 1.00 96.56 107 VAL A N 1
ATOM 854 C CA . VAL A 1 107 ? 5.053 -5.415 -10.492 1.00 96.56 107 VAL A CA 1
ATOM 855 C C . VAL A 1 107 ? 3.954 -5.726 -11.491 1.00 96.56 107 VAL A C 1
ATOM 857 O O . VAL A 1 107 ? 2.979 -4.987 -11.540 1.00 96.56 107 VAL A O 1
ATOM 860 N N . HIS A 1 108 ? 4.061 -6.827 -12.232 1.00 96.69 108 HIS A N 1
ATOM 861 C CA . HIS A 1 108 ? 3.035 -7.245 -13.178 1.00 96.69 108 HIS A CA 1
ATOM 862 C C . HIS A 1 108 ? 1.696 -7.503 -12.475 1.00 96.69 108 HIS A C 1
ATOM 864 O O . HIS A 1 108 ? 0.659 -7.008 -12.916 1.00 96.69 108 HIS A O 1
ATOM 870 N N . LYS A 1 109 ? 1.713 -8.186 -11.321 1.00 96.00 109 LYS A N 1
ATOM 871 C CA . LYS A 1 109 ? 0.516 -8.363 -10.487 1.00 96.00 109 LYS A CA 1
ATOM 872 C C . LYS A 1 109 ? -0.116 -7.017 -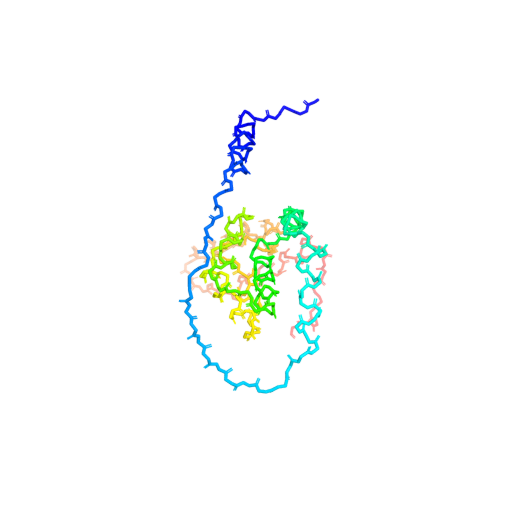10.120 1.00 96.00 109 LYS A C 1
ATOM 874 O O . LYS A 1 109 ? -1.313 -6.833 -10.317 1.00 96.00 109 LYS A O 1
ATOM 879 N N . TRP A 1 110 ? 0.669 -6.079 -9.592 1.00 95.88 110 TRP A N 1
ATOM 880 C CA . TRP A 1 110 ? 0.154 -4.768 -9.181 1.00 95.88 110 TRP A CA 1
ATOM 881 C C . TRP A 1 110 ? -0.262 -3.886 -10.361 1.00 95.88 110 TRP A C 1
ATOM 883 O O . TRP A 1 110 ? -1.207 -3.115 -10.222 1.00 95.88 110 TRP A O 1
ATOM 893 N N . ALA A 1 111 ? 0.383 -4.025 -11.519 1.00 96.25 111 ALA A N 1
ATOM 894 C CA . ALA A 1 111 ? -0.031 -3.381 -12.758 1.00 96.25 111 ALA A CA 1
ATOM 895 C C . ALA A 1 111 ? -1.425 -3.858 -13.180 1.00 96.25 111 ALA A C 1
ATOM 897 O O . ALA A 1 111 ? -2.269 -3.030 -13.499 1.00 96.25 111 ALA A O 1
ATOM 898 N N . ASN A 1 112 ? -1.714 -5.159 -13.087 1.00 96.12 112 ASN A N 1
ATOM 899 C CA . ASN A 1 112 ? -3.050 -5.683 -13.378 1.00 96.12 112 ASN A CA 1
ATOM 900 C C . ASN A 1 112 ? -4.104 -5.133 -12.401 1.00 96.12 112 ASN A C 1
ATOM 902 O O . ASN A 1 112 ? -5.172 -4.709 -12.831 1.00 96.12 112 ASN A O 1
ATOM 906 N N . VAL A 1 113 ? -3.796 -5.065 -11.100 1.00 95.06 113 VAL A N 1
ATOM 907 C CA . VAL A 1 113 ? -4.687 -4.447 -10.092 1.00 95.06 113 VAL A CA 1
ATOM 908 C C . VAL A 1 113 ? -4.961 -2.973 -10.420 1.00 95.06 113 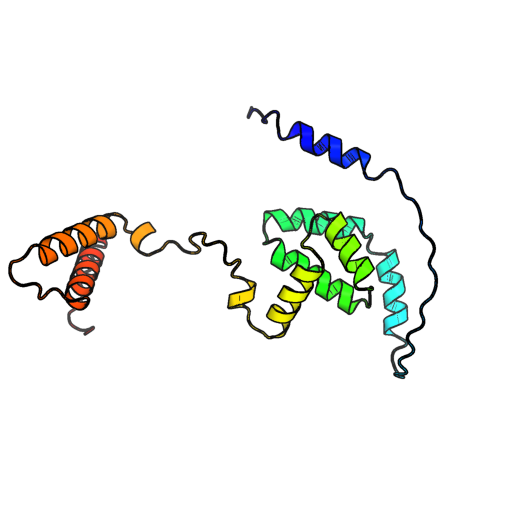VAL A C 1
ATOM 910 O O . VAL A 1 113 ? -6.109 -2.533 -10.359 1.00 95.06 113 VAL A O 1
ATOM 913 N N . PHE A 1 114 ? -3.924 -2.226 -10.811 1.00 95.12 114 PHE A N 1
ATOM 914 C CA . PHE A 1 114 ? -4.030 -0.824 -11.217 1.00 95.12 114 PHE A CA 1
ATOM 915 C C . PHE A 1 114 ? -4.893 -0.651 -12.476 1.00 95.12 114 PHE A C 1
ATOM 917 O O . PHE A 1 114 ? -5.815 0.159 -12.479 1.00 95.12 114 PHE A O 1
ATOM 924 N N . MET A 1 115 ? -4.643 -1.446 -13.520 1.00 93.44 115 MET A N 1
ATOM 925 C CA . MET A 1 115 ? -5.390 -1.398 -14.785 1.00 93.44 115 MET A CA 1
ATOM 926 C C . MET A 1 115 ? -6.860 -1.800 -14.618 1.00 93.44 115 MET A C 1
ATOM 928 O O . MET A 1 115 ? -7.722 -1.269 -15.309 1.00 93.44 115 MET A O 1
ATOM 932 N N . ASN A 1 116 ? -7.159 -2.680 -13.661 1.00 95.62 116 ASN A N 1
ATOM 933 C CA . ASN A 1 116 ? -8.525 -3.067 -13.307 1.00 95.62 116 ASN A CA 1
ATOM 934 C C . ASN A 1 116 ? -9.269 -2.000 -12.477 1.00 95.62 116 ASN A C 1
ATOM 936 O O . ASN A 1 116 ? -10.417 -2.218 -12.095 1.00 95.62 116 ASN A O 1
ATOM 940 N N . GLY A 1 117 ? -8.632 -0.867 -12.159 1.00 92.69 117 GLY A N 1
ATOM 941 C CA . GLY A 1 117 ? -9.242 0.237 -11.415 1.00 92.69 117 GLY A CA 1
ATOM 942 C C . GLY A 1 117 ? -9.391 -0.004 -9.910 1.00 92.69 117 GLY A C 1
ATOM 943 O O . GLY A 1 117 ? -10.033 0.797 -9.229 1.00 92.69 117 GLY A O 1
ATOM 944 N N . ASN A 1 118 ? -8.795 -1.065 -9.348 1.00 91.75 118 ASN A N 1
ATOM 945 C CA . ASN A 1 118 ? -8.841 -1.320 -7.905 1.00 91.75 118 ASN A CA 1
ATOM 946 C C . ASN A 1 118 ? -7.753 -0.524 -7.162 1.00 91.75 118 ASN A C 1
ATOM 948 O O . ASN A 1 118 ? -6.782 -1.070 -6.630 1.00 91.75 118 ASN A O 1
ATOM 952 N N . PHE A 1 119 ? -7.910 0.801 -7.136 1.00 88.06 119 PHE A N 1
ATOM 953 C CA . PHE A 1 119 ? -6.933 1.713 -6.534 1.00 88.06 119 PHE A CA 1
ATOM 954 C C . PHE A 1 119 ? -6.785 1.524 -5.024 1.00 88.06 119 PHE A C 1
ATOM 956 O O . PHE A 1 119 ? -5.688 1.685 -4.492 1.00 88.06 119 PHE A O 1
ATOM 963 N N . VAL A 1 120 ? -7.869 1.150 -4.338 1.00 86.38 120 VAL A N 1
ATOM 964 C CA . VAL A 1 120 ? -7.846 0.896 -2.894 1.00 86.38 120 VAL A CA 1
ATOM 965 C C . VAL A 1 120 ? -6.896 -0.255 -2.597 1.00 86.38 120 VAL A C 1
ATOM 967 O O . VAL A 1 120 ? -5.985 -0.099 -1.793 1.00 86.38 120 VAL A O 1
ATOM 970 N N . GLU A 1 121 ? -7.035 -1.389 -3.282 1.00 89.06 121 GLU A N 1
ATOM 971 C CA . GLU A 1 121 ? -6.111 -2.514 -3.116 1.00 89.06 121 GLU A CA 1
ATOM 972 C C . GLU A 1 121 ? -4.679 -2.140 -3.522 1.00 89.06 121 GLU A C 1
ATOM 974 O O . GLU A 1 121 ? -3.732 -2.463 -2.809 1.00 89.06 121 GLU A O 1
ATOM 979 N N . PHE A 1 122 ? -4.515 -1.403 -4.622 1.00 89.50 122 PHE A N 1
ATOM 980 C CA . PHE A 1 122 ? -3.209 -0.984 -5.131 1.00 89.50 122 PHE A CA 1
ATOM 981 C C . PHE A 1 122 ? -2.399 -0.139 -4.131 1.00 89.50 122 PHE A C 1
ATOM 983 O O . PHE A 1 122 ? -1.221 -0.419 -3.866 1.00 89.50 122 PHE A O 1
ATOM 990 N N . ILE A 1 123 ? -3.028 0.887 -3.552 1.00 86.38 123 ILE A N 1
AT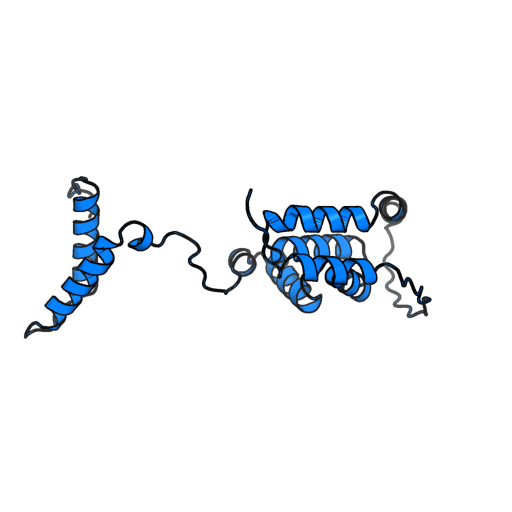OM 991 C CA . ILE A 1 123 ? -2.407 1.781 -2.563 1.00 86.38 123 ILE A CA 1
ATOM 992 C C . ILE A 1 123 ? -2.151 1.021 -1.254 1.00 86.38 123 ILE A C 1
ATOM 994 O O . ILE A 1 123 ? -1.158 1.252 -0.555 1.00 86.38 123 ILE A O 1
ATOM 998 N N . ASN A 1 124 ? -3.001 0.048 -0.941 1.00 83.06 124 ASN A N 1
ATOM 999 C CA . ASN A 1 124 ? -2.972 -0.658 0.322 1.00 83.06 124 ASN A CA 1
ATOM 1000 C C . ASN A 1 124 ? -1.917 -1.779 0.338 1.00 83.06 124 ASN A C 1
ATOM 1002 O O . ASN A 1 124 ? -2.179 -2.916 -0.022 1.00 83.06 124 ASN A O 1
ATOM 1006 N N . ASP A 1 125 ? -0.721 -1.507 0.872 1.00 72.56 125 ASP A N 1
ATOM 1007 C CA . ASP A 1 125 ? 0.374 -2.495 1.027 1.00 72.56 125 ASP A CA 1
ATOM 1008 C C . ASP A 1 125 ? 0.059 -3.708 1.925 1.00 72.56 125 ASP A C 1
ATOM 1010 O O . ASP A 1 125 ? 0.869 -4.616 2.047 1.00 72.56 125 ASP A O 1
ATOM 1014 N N . GLY A 1 126 ? -1.101 -3.764 2.582 1.00 65.44 126 GLY A N 1
ATOM 1015 C CA . GLY A 1 126 ? -1.455 -4.863 3.498 1.00 65.44 126 GLY A CA 1
ATOM 1016 C C . GLY A 1 126 ? -0.536 -5.009 4.727 1.00 65.44 126 GLY A C 1
ATOM 1017 O O . GLY A 1 126 ? -0.897 -5.668 5.694 1.00 65.44 126 GLY A O 1
ATOM 1018 N N . ARG A 1 127 ? 0.624 -4.343 4.742 1.00 68.31 127 ARG A N 1
ATOM 1019 C CA . ARG A 1 127 ? 1.470 -4.114 5.909 1.00 68.31 127 ARG A CA 1
ATOM 1020 C C . ARG A 1 127 ? 0.715 -3.143 6.802 1.00 68.31 127 ARG A C 1
ATOM 1022 O O . ARG A 1 127 ? 0.652 -1.959 6.485 1.00 68.31 127 ARG A O 1
ATOM 1029 N N . GLY A 1 128 ? 0.070 -3.673 7.839 1.00 56.78 128 GLY A N 1
ATOM 1030 C CA . GLY A 1 128 ? -0.849 -2.987 8.754 1.00 56.78 128 GLY A CA 1
ATOM 1031 C C . GLY A 1 128 ? -0.234 -1.866 9.596 1.00 56.78 128 GLY A C 1
ATOM 1032 O O . GLY A 1 128 ? -0.387 -1.857 10.811 1.00 56.78 128 GLY A O 1
ATOM 1033 N N . GLY A 1 129 ? 0.461 -0.919 8.968 1.00 61.38 129 GLY A N 1
ATOM 1034 C CA . GLY A 1 129 ? 0.736 0.379 9.559 1.00 61.38 129 GLY A CA 1
ATOM 1035 C C . GLY A 1 129 ? -0.565 1.169 9.667 1.00 61.38 129 GLY A C 1
ATOM 1036 O O . GLY A 1 129 ? -1.381 1.155 8.742 1.00 61.38 129 GLY A O 1
ATOM 1037 N N . LYS A 1 130 ? -0.754 1.834 10.808 1.00 55.69 130 LYS A N 1
ATOM 1038 C CA . LYS A 1 130 ? -1.852 2.772 11.057 1.00 55.69 130 LYS A CA 1
ATOM 1039 C C . LYS A 1 130 ? -1.796 3.860 9.979 1.00 55.69 130 LYS A C 1
ATOM 1041 O O . LYS A 1 130 ? -0.825 4.607 9.918 1.00 55.69 130 LYS A O 1
ATOM 1046 N N . ARG A 1 131 ? -2.750 3.841 9.042 1.00 58.09 131 ARG A N 1
ATOM 1047 C CA . ARG A 1 131 ? -2.722 4.698 7.838 1.00 58.09 131 ARG A CA 1
ATOM 1048 C C . ARG A 1 131 ? -3.241 6.099 8.090 1.00 58.09 131 ARG A C 1
ATOM 1050 O O . ARG A 1 131 ? -2.844 7.036 7.413 1.00 58.09 131 ARG A O 1
ATOM 1057 N N . GLU A 1 132 ? -4.113 6.204 9.071 1.00 63.97 132 GLU A N 1
ATOM 1058 C CA . GLU A 1 132 ? -4.712 7.432 9.543 1.00 63.97 132 GLU A CA 1
ATOM 1059 C C . GLU A 1 132 ? -4.660 7.359 11.061 1.00 63.97 132 GLU A C 1
ATOM 1061 O O . GLU A 1 132 ? -4.692 6.255 11.624 1.00 63.97 132 GLU A O 1
ATOM 1066 N N . ASN A 1 133 ? -4.550 8.518 11.709 1.00 68.88 133 ASN A N 1
ATOM 1067 C CA . ASN A 1 133 ? -4.763 8.593 13.145 1.00 68.88 133 ASN A CA 1
ATOM 1068 C C . ASN A 1 133 ? -6.148 7.996 13.390 1.00 68.88 133 ASN A C 1
ATOM 1070 O O . ASN A 1 133 ? -7.151 8.560 12.948 1.00 68.88 133 ASN A O 1
ATOM 1074 N N . CYS A 1 134 ? -6.214 6.818 14.012 1.00 79.00 134 CYS A N 1
ATOM 1075 C CA . CYS A 1 134 ? -7.507 6.301 14.411 1.00 79.00 134 CYS A CA 1
ATOM 1076 C C . CYS A 1 134 ? -8.086 7.263 15.449 1.00 79.00 134 CYS A C 1
ATOM 1078 O O . CYS A 1 134 ? -7.355 8.031 16.073 1.00 79.00 134 CYS A O 1
ATOM 1080 N N . PHE A 1 135 ? -9.397 7.219 15.655 1.00 86.31 135 PHE A N 1
ATOM 1081 C CA . PHE A 1 135 ? -10.061 8.061 16.648 1.00 86.31 135 PHE A CA 1
ATOM 1082 C C . PHE A 1 135 ? -9.314 8.091 18.003 1.00 86.31 135 PHE A C 1
ATOM 1084 O O . PHE A 1 135 ? -9.064 9.159 18.553 1.00 86.31 135 PHE A O 1
ATOM 1091 N N . TYR A 1 136 ? -8.833 6.934 18.465 1.00 89.06 136 TYR A N 1
ATOM 1092 C CA . TYR A 1 136 ? -8.073 6.797 19.713 1.00 89.06 136 TYR A CA 1
ATOM 1093 C C . TYR A 1 136 ? -6.609 7.266 19.654 1.00 89.06 136 TYR A C 1
ATOM 1095 O O . TYR A 1 136 ? -6.000 7.450 20.699 1.00 89.06 136 TYR A O 1
ATOM 1103 N N . ASP A 1 137 ? -6.024 7.483 18.470 1.00 85.31 137 ASP A N 1
ATOM 1104 C CA . ASP A 1 137 ? -4.735 8.191 18.373 1.00 85.31 137 ASP A CA 1
ATOM 1105 C C . ASP A 1 137 ? -4.880 9.667 18.721 1.00 85.31 137 ASP A C 1
ATOM 1107 O O . ASP A 1 137 ? -3.940 10.277 19.226 1.00 85.31 137 ASP A O 1
ATOM 1111 N N . VAL A 1 138 ? -6.043 10.243 18.407 1.00 90.31 138 VAL A N 1
ATOM 1112 C CA . VAL A 1 138 ? -6.356 11.646 18.691 1.00 90.31 138 VAL A CA 1
ATOM 1113 C C . VAL A 1 138 ? -6.914 11.797 20.107 1.00 90.31 138 VAL A C 1
ATOM 1115 O O . VAL A 1 138 ? -6.583 12.771 20.773 1.00 90.31 138 VAL A O 1
ATOM 1118 N N . TYR A 1 139 ? -7.695 10.815 20.571 1.00 91.94 139 TYR A N 1
ATOM 1119 C CA . TYR A 1 139 ? -8.349 10.806 21.884 1.00 91.94 139 TYR A CA 1
ATOM 1120 C C . TYR A 1 139 ? -7.989 9.547 22.698 1.00 91.94 139 TYR A C 1
ATOM 1122 O O . TYR A 1 139 ? -8.844 8.679 22.921 1.00 91.94 139 TYR A O 1
ATOM 1130 N N . PRO A 1 140 ? -6.724 9.394 23.130 1.00 92.75 140 PRO A N 1
ATOM 1131 C CA . PRO A 1 140 ? -6.273 8.206 23.858 1.00 92.75 140 PRO A CA 1
ATOM 1132 C C . PRO A 1 140 ? -6.968 8.036 25.216 1.00 92.75 140 PRO A C 1
ATOM 1134 O O . PRO A 1 140 ? -7.182 6.912 25.671 1.00 92.75 140 PRO A O 1
ATOM 1137 N N . GLU A 1 141 ? -7.368 9.129 25.863 1.00 93.12 141 GLU A N 1
ATOM 1138 C CA . GLU A 1 141 ? -8.143 9.115 27.104 1.00 93.12 141 GLU A CA 1
ATOM 1139 C C . GLU A 1 141 ? -9.499 8.416 26.940 1.00 93.12 141 GLU A C 1
ATOM 1141 O O . GLU A 1 141 ? -9.888 7.639 27.815 1.00 93.12 141 GLU A O 1
ATOM 1146 N N . ILE A 1 142 ? -10.167 8.588 25.791 1.00 94.50 142 ILE A N 1
ATOM 1147 C CA . ILE A 1 142 ? -11.449 7.927 25.517 1.00 94.50 142 ILE A CA 1
ATOM 1148 C C . ILE A 1 142 ? -11.254 6.411 25.420 1.00 94.50 142 ILE A C 1
ATOM 1150 O O . ILE A 1 142 ? -12.078 5.663 25.937 1.00 94.50 142 ILE A O 1
ATOM 1154 N N . GLU A 1 143 ? -10.145 5.937 24.839 1.00 94.88 143 GLU A N 1
ATOM 1155 C CA . GLU A 1 143 ? -9.852 4.498 24.743 1.00 94.88 143 GLU A CA 1
ATOM 1156 C C . GLU A 1 143 ? -9.730 3.846 26.127 1.00 94.88 143 GLU A C 1
ATOM 1158 O O . GLU A 1 143 ? -10.233 2.744 26.370 1.00 94.88 143 GLU A O 1
ATOM 1163 N N . VAL A 1 144 ? -9.031 4.518 27.046 1.00 94.88 144 VAL A N 1
ATOM 1164 C CA . VAL A 1 144 ? -8.811 4.021 28.410 1.00 94.88 144 VAL A CA 1
ATOM 1165 C C . VAL A 1 144 ? -10.134 3.959 29.169 1.00 94.88 144 VAL A C 1
ATOM 1167 O O . VAL A 1 144 ? -10.426 2.969 29.846 1.00 94.88 144 VAL A O 1
ATOM 1170 N N . GLU A 1 145 ? -10.949 4.996 29.038 1.00 95.88 145 GLU A N 1
ATOM 1171 C CA . GLU A 1 145 ? -12.213 5.122 29.750 1.00 95.88 145 GLU A CA 1
ATOM 1172 C C . GLU A 1 145 ? -13.301 4.212 29.193 1.00 95.88 145 GLU A C 1
ATOM 1174 O O . GLU A 1 145 ? -14.041 3.613 29.970 1.00 95.88 145 GLU A O 1
ATOM 1179 N N . GLU A 1 146 ? -13.364 4.039 27.875 1.00 96.00 146 GLU A N 1
ATOM 1180 C CA . GLU A 1 146 ? -14.265 3.093 27.222 1.00 96.00 146 GLU A CA 1
ATOM 1181 C C . GLU A 1 146 ? -13.988 1.664 27.700 1.00 96.00 146 GLU A C 1
ATOM 1183 O O . GLU A 1 146 ? -14.912 0.938 28.079 1.00 96.00 146 GLU A O 1
ATOM 1188 N N . LYS A 1 147 ? -12.711 1.262 27.755 1.00 95.44 147 LYS A N 1
ATOM 1189 C CA . LYS A 1 147 ? -12.316 -0.053 28.278 1.00 95.44 147 LYS A CA 1
ATOM 1190 C C . LYS A 1 147 ? -12.720 -0.214 29.739 1.00 95.44 147 LYS A C 1
ATOM 1192 O O . LYS A 1 147 ? -13.254 -1.259 30.112 1.00 95.44 147 LYS A O 1
ATOM 1197 N N . ALA A 1 148 ? -12.488 0.806 30.566 1.00 96.38 148 ALA A N 1
ATOM 1198 C CA . ALA A 1 148 ? -12.891 0.784 31.968 1.00 96.38 148 ALA A CA 1
ATOM 1199 C C . ALA A 1 148 ? -14.418 0.676 32.113 1.00 96.38 148 ALA A C 1
ATOM 1201 O O . ALA A 1 148 ? -14.905 -0.147 32.889 1.00 96.38 148 ALA A O 1
ATOM 1202 N N . PHE A 1 149 ? -15.172 1.445 31.325 1.00 94.94 149 PHE A N 1
ATOM 1203 C CA . PHE A 1 149 ? -16.629 1.409 31.289 1.00 94.94 149 PHE A CA 1
ATOM 1204 C C . PHE A 1 149 ? -17.146 0.021 30.899 1.00 94.94 149 PHE A C 1
ATOM 1206 O O . PHE A 1 149 ? -17.954 -0.550 31.631 1.00 94.94 149 PHE A O 1
ATOM 1213 N N . ALA A 1 150 ? -16.628 -0.571 29.821 1.00 94.44 150 ALA A N 1
ATOM 1214 C CA . ALA A 1 150 ? -17.007 -1.913 29.387 1.00 94.44 150 ALA A CA 1
ATOM 1215 C C . ALA A 1 150 ? -16.739 -2.969 30.476 1.00 94.44 150 ALA A C 1
ATOM 1217 O O . ALA A 1 150 ? -17.601 -3.799 30.760 1.00 94.44 150 ALA A O 1
ATOM 1218 N N . VAL A 1 151 ? -15.582 -2.915 31.148 1.00 94.31 151 VAL A N 1
ATOM 1219 C CA . VAL A 1 151 ? -15.255 -3.829 32.259 1.00 94.31 151 VAL A CA 1
ATOM 1220 C C . VAL A 1 151 ? -16.217 -3.651 33.437 1.00 94.31 151 VAL A C 1
ATOM 1222 O O . VAL A 1 151 ? -16.690 -4.641 33.995 1.00 94.31 151 VAL A O 1
ATOM 1225 N N . ILE A 1 152 ? -16.540 -2.410 33.811 1.00 94.38 152 ILE A N 1
ATOM 1226 C CA . ILE A 1 152 ? -17.488 -2.119 34.896 1.00 94.38 152 ILE A CA 1
ATOM 1227 C C . ILE A 1 152 ? -18.874 -2.674 34.563 1.00 94.38 152 ILE A C 1
ATOM 1229 O O . ILE A 1 152 ? -19.491 -3.306 35.420 1.00 94.38 152 ILE A O 1
ATOM 1233 N N . GLN A 1 153 ? -19.348 -2.478 33.331 1.00 93.56 153 GLN A N 1
ATOM 1234 C CA . GLN A 1 153 ? -20.658 -2.964 32.897 1.00 93.56 153 GLN A CA 1
ATOM 1235 C C . GLN A 1 153 ? -20.715 -4.497 32.847 1.00 93.56 153 GLN A C 1
ATOM 1237 O O . GLN A 1 153 ? -21.680 -5.092 33.320 1.00 93.56 153 GLN A O 1
ATOM 1242 N N . CYS A 1 154 ? -19.653 -5.156 32.378 1.00 90.50 154 CYS A N 1
ATOM 1243 C CA . CYS A 1 154 ? -19.551 -6.619 32.374 1.00 90.50 154 CYS A CA 1
ATOM 1244 C C . CYS A 1 154 ? -19.495 -7.240 33.781 1.00 90.50 154 CYS A C 1
ATOM 1246 O O . CYS A 1 154 ? -19.871 -8.397 33.949 1.00 90.50 154 CYS A O 1
ATOM 1248 N N . ASN A 1 155 ? -19.050 -6.491 34.795 1.00 92.69 155 ASN A N 1
ATOM 1249 C CA . ASN A 1 155 ? -18.992 -6.957 36.185 1.00 92.69 155 ASN A CA 1
ATOM 1250 C C . ASN A 1 155 ? -20.330 -6.831 36.935 1.00 92.69 155 ASN A C 1
ATOM 1252 O O . ASN A 1 155 ? -20.429 -7.239 38.096 1.00 92.69 155 ASN A O 1
ATOM 1256 N N . GLN A 1 156 ? -21.365 -6.261 36.314 1.00 92.12 156 GLN A N 1
ATOM 1257 C CA . GLN A 1 156 ? -22.682 -6.165 36.932 1.00 92.12 156 GLN A CA 1
ATOM 1258 C C . GLN A 1 156 ? -23.392 -7.521 36.946 1.00 92.12 156 GLN A C 1
ATOM 1260 O O . GLN A 1 156 ? -23.216 -8.370 36.076 1.00 92.12 156 GLN A O 1
ATOM 1265 N N . LYS A 1 157 ? -24.256 -7.722 37.948 1.00 87.31 157 LYS A N 1
ATOM 1266 C CA . LYS A 1 157 ? -24.999 -8.980 38.140 1.00 87.31 157 LYS A CA 1
ATOM 1267 C C . LYS A 1 157 ? -25.953 -9.302 36.976 1.00 87.31 157 LYS A C 1
ATOM 1269 O O . LYS A 1 157 ? -26.339 -10.456 36.813 1.00 87.31 157 LYS A O 1
ATOM 1274 N N . ALA A 1 158 ? -26.330 -8.294 36.190 1.00 85.06 158 ALA A N 1
ATOM 1275 C CA . ALA A 1 158 ? -27.088 -8.434 34.957 1.00 85.06 158 ALA A CA 1
ATOM 1276 C C . ALA A 1 158 ? -26.212 -7.976 33.781 1.00 85.06 158 ALA A C 1
ATOM 1278 O O . ALA A 1 158 ? -25.891 -6.798 33.672 1.00 85.06 158 ALA A O 1
ATOM 1279 N N . ALA A 1 159 ? -25.830 -8.903 32.902 1.00 75.19 159 ALA A N 1
ATOM 1280 C CA . ALA A 1 159 ? -25.075 -8.598 31.688 1.00 75.19 159 ALA A CA 1
ATOM 1281 C C . ALA A 1 159 ? -26.020 -8.079 30.587 1.00 75.19 159 ALA A C 1
ATOM 1283 O O . ALA A 1 159 ? -26.316 -8.787 29.627 1.00 75.19 159 ALA A O 1
ATOM 1284 N N . SER A 1 160 ? -26.548 -6.865 30.757 1.00 86.00 160 SER A N 1
ATOM 1285 C CA . SER A 1 160 ? -27.411 -6.190 29.770 1.00 86.00 160 SER A CA 1
ATOM 1286 C C . SER A 1 160 ? -26.673 -5.144 28.933 1.00 86.00 160 SER A C 1
ATOM 1288 O O . SER A 1 160 ? -27.309 -4.370 28.229 1.00 86.00 160 SER A O 1
ATOM 1290 N N . PHE A 1 161 ? -25.345 -5.104 29.029 1.00 90.38 161 PHE A N 1
ATOM 1291 C CA . PHE A 1 161 ? -24.496 -4.177 28.292 1.00 90.38 161 PHE A CA 1
ATOM 1292 C C . PHE A 1 161 ? -24.604 -4.401 26.782 1.00 90.38 161 PHE A C 1
ATOM 1294 O O . PHE A 1 161 ? -24.362 -5.507 26.289 1.00 90.38 161 PHE A O 1
ATOM 1301 N N . THR A 1 162 ? -24.939 -3.346 26.046 1.00 93.50 162 THR A N 1
ATOM 1302 C CA . THR A 1 162 ? -25.018 -3.366 24.587 1.00 93.50 162 THR A CA 1
ATOM 1303 C C . THR A 1 162 ? -23.933 -2.497 23.958 1.00 93.50 162 THR A C 1
ATOM 1305 O O . THR A 1 162 ? -23.408 -1.563 24.562 1.00 93.50 162 THR A O 1
ATOM 1308 N N . VAL A 1 163 ? -23.629 -2.768 22.687 1.00 93.56 163 VAL A N 1
ATOM 1309 C CA . VAL A 1 163 ? -22.730 -1.920 21.883 1.00 93.56 163 VAL A CA 1
ATOM 1310 C C . VAL A 1 163 ? -23.261 -0.483 21.785 1.00 93.56 163 VAL A C 1
ATOM 1312 O O . VAL A 1 163 ? -22.481 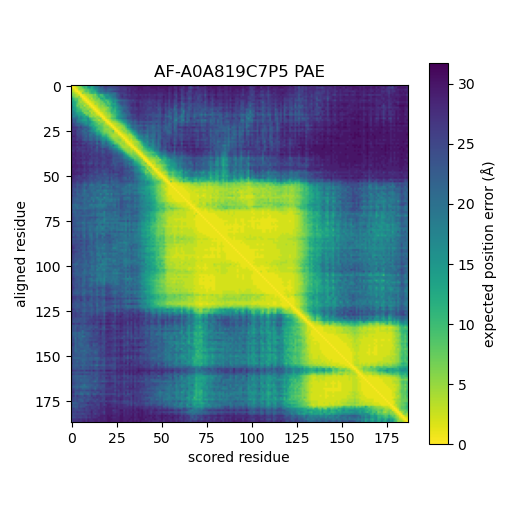0.460 21.693 1.00 93.56 163 VAL A O 1
ATOM 1315 N N . TYR A 1 164 ? -24.583 -0.304 21.853 1.00 94.12 164 TYR A N 1
ATOM 1316 C CA . TYR A 1 164 ? -25.214 1.012 21.832 1.00 94.12 164 TYR A CA 1
ATOM 1317 C C . TYR A 1 164 ? -24.887 1.836 23.087 1.00 94.12 164 TYR A C 1
ATOM 1319 O O . TYR A 1 164 ? -24.580 3.020 22.969 1.00 94.12 164 TYR A O 1
ATOM 1327 N N . ASP A 1 165 ? -24.861 1.208 24.268 1.00 94.12 165 ASP A N 1
ATOM 1328 C CA . ASP A 1 165 ? -24.481 1.879 25.520 1.00 94.12 165 ASP A CA 1
ATOM 1329 C C . ASP A 1 165 ? -23.023 2.357 25.479 1.00 94.12 165 ASP A C 1
ATOM 1331 O O . ASP A 1 165 ? -22.703 3.455 25.935 1.00 94.12 165 ASP A O 1
ATOM 1335 N N . LEU A 1 166 ? -22.138 1.546 24.890 1.00 94.69 166 LEU A N 1
ATOM 1336 C CA . LEU A 1 166 ? -20.737 1.908 24.676 1.00 94.69 166 LEU A CA 1
ATOM 1337 C C . LEU A 1 166 ? -20.601 3.085 23.709 1.00 94.69 166 LEU A C 1
ATOM 1339 O O . LEU A 1 166 ? -19.874 4.032 23.992 1.00 94.69 166 LEU A O 1
ATOM 1343 N N . ALA A 1 167 ? -21.336 3.053 22.596 1.00 94.88 167 ALA A N 1
ATOM 1344 C CA . ALA A 1 167 ? -21.328 4.128 21.612 1.00 94.88 167 ALA A CA 1
ATOM 1345 C C . ALA A 1 167 ? -21.814 5.454 22.217 1.00 94.88 167 ALA A C 1
ATOM 1347 O O . ALA A 1 167 ? -21.170 6.481 22.018 1.00 94.88 167 ALA A O 1
ATOM 1348 N N . GLN A 1 168 ? -22.891 5.436 23.012 1.00 94.62 168 GLN A N 1
ATOM 1349 C CA . GLN A 1 168 ? -23.358 6.628 23.729 1.00 94.62 168 GLN A CA 1
ATOM 1350 C C . GLN A 1 168 ? -22.322 7.153 24.729 1.00 94.62 168 GLN A C 1
ATOM 1352 O O . GLN A 1 168 ? -22.170 8.366 24.871 1.00 94.62 168 GLN A O 1
ATOM 1357 N N . PHE A 1 169 ? -21.608 6.260 25.421 1.00 95.31 169 PHE A N 1
ATOM 1358 C CA . PHE A 1 169 ? -20.537 6.646 26.336 1.00 95.31 169 PHE A CA 1
ATOM 1359 C C . PHE A 1 169 ? -19.385 7.346 25.601 1.00 95.31 169 PHE A C 1
ATOM 1361 O O . PHE A 1 169 ? -19.010 8.453 25.989 1.00 95.31 169 PHE A O 1
ATOM 1368 N N . ILE A 1 170 ? -18.864 6.737 24.529 1.00 96.00 170 ILE A N 1
ATOM 1369 C CA . ILE A 1 170 ? -17.779 7.296 23.704 1.00 96.00 170 ILE A CA 1
ATOM 1370 C C . ILE A 1 170 ? -18.178 8.671 23.167 1.00 96.00 170 ILE A C 1
ATOM 1372 O O . ILE A 1 170 ? -17.426 9.633 23.299 1.00 96.00 170 ILE A O 1
ATOM 1376 N N . ASP A 1 171 ? -19.379 8.767 22.600 1.00 94.50 171 ASP A N 1
ATOM 1377 C CA . ASP A 1 171 ? -19.904 9.989 22.003 1.00 94.50 171 ASP A CA 1
ATOM 1378 C C . ASP A 1 171 ? -20.035 11.109 23.043 1.00 94.50 171 ASP A C 1
ATOM 1380 O O . ASP A 1 171 ? -19.535 12.215 22.847 1.00 94.50 171 ASP A O 1
ATOM 1384 N N . LYS A 1 172 ? -20.592 10.805 24.222 1.00 93.69 172 LYS A N 1
ATOM 1385 C CA . LYS A 1 172 ? -20.662 11.761 25.331 1.00 93.69 172 LYS A CA 1
ATOM 1386 C C . LYS A 1 172 ? -19.274 12.265 25.744 1.00 93.69 172 LYS A C 1
ATOM 1388 O O . LYS A 1 172 ? -19.099 13.472 25.891 1.00 93.69 172 LYS A O 1
ATOM 1393 N N . ARG A 1 173 ? -18.287 11.373 25.909 1.00 93.69 173 ARG A N 1
ATOM 1394 C CA . ARG A 1 173 ? -16.916 11.766 26.291 1.00 93.69 173 ARG A CA 1
ATOM 1395 C C . ARG A 1 173 ? -16.235 12.598 25.211 1.00 93.69 173 ARG A C 1
ATOM 1397 O O . ARG A 1 173 ? -15.560 13.568 25.538 1.00 93.69 173 ARG A O 1
ATOM 1404 N N . PHE A 1 174 ? -16.466 12.283 23.941 1.00 93.94 174 PHE A N 1
ATOM 1405 C CA . PHE A 1 174 ? -15.963 13.074 22.822 1.00 93.94 174 PHE A CA 1
ATOM 1406 C C . PHE A 1 174 ? -16.468 14.525 22.858 1.00 93.94 174 PHE A C 1
ATOM 1408 O O . PHE A 1 174 ? -15.677 15.455 22.698 1.00 93.94 174 PHE A O 1
ATOM 1415 N N . TYR A 1 175 ? -17.761 14.739 23.110 1.00 92.94 175 TYR A N 1
ATOM 1416 C CA . TYR A 1 175 ? -18.329 16.086 23.241 1.00 92.94 175 TYR A CA 1
ATOM 1417 C C . TYR A 1 175 ? -17.824 16.822 24.492 1.00 92.94 175 TYR A C 1
ATOM 1419 O O . TYR A 1 175 ? -17.532 18.016 24.418 1.00 92.94 175 TYR A O 1
ATOM 1427 N N . GLU A 1 176 ? -17.664 16.109 25.615 1.00 91.44 176 GLU A N 1
ATOM 1428 C CA . GLU A 1 176 ? -17.100 16.658 26.858 1.00 91.44 176 GLU A CA 1
ATOM 1429 C C . GLU A 1 176 ? -15.650 17.135 26.677 1.00 91.44 176 GLU A C 1
ATOM 1431 O O . GLU A 1 176 ? -15.303 18.205 27.165 1.00 91.44 176 GLU A O 1
ATOM 1436 N N . ILE A 1 177 ? -14.807 16.384 25.960 1.00 90.56 177 ILE A N 1
ATOM 1437 C CA . ILE A 1 177 ? -13.396 16.748 25.730 1.00 90.56 177 ILE A CA 1
ATOM 1438 C C . ILE A 1 177 ? -13.260 17.945 24.782 1.00 90.56 177 ILE A C 1
ATOM 1440 O O . ILE A 1 177 ? -12.351 18.757 24.935 1.00 90.56 177 ILE A O 1
ATOM 1444 N N . ASN A 1 178 ? -14.159 18.067 23.804 1.00 90.81 178 ASN A N 1
ATOM 1445 C CA . ASN A 1 178 ? -14.118 19.145 22.818 1.00 90.81 178 ASN A CA 1
ATOM 1446 C C . ASN A 1 178 ? -14.921 20.397 23.240 1.00 90.81 178 ASN A C 1
ATOM 1448 O O . ASN A 1 178 ? -15.109 21.281 22.406 1.00 90.81 178 ASN A O 1
ATOM 1452 N N . ASP A 1 179 ? -15.432 20.469 24.478 1.00 86.88 179 ASP A N 1
ATOM 1453 C CA . ASP A 1 179 ? -16.285 21.561 24.991 1.00 86.88 179 ASP A CA 1
ATOM 1454 C C . ASP A 1 179 ? -17.472 21.907 24.064 1.00 86.88 179 ASP A C 1
ATOM 1456 O O . ASP A 1 179 ? -17.904 23.058 23.936 1.00 86.88 179 ASP A O 1
ATOM 1460 N N . THR A 1 180 ? -18.022 20.901 23.382 1.00 84.50 180 THR A N 1
ATOM 1461 C CA . THR A 1 180 ? -19.118 21.082 22.425 1.00 84.50 180 THR A CA 1
ATOM 1462 C C . THR A 1 180 ? -20.413 20.537 23.011 1.00 84.50 180 THR A C 1
ATOM 1464 O O . THR A 1 180 ? -20.527 19.365 23.352 1.00 84.50 180 THR A O 1
ATOM 1467 N N . ASN A 1 181 ? -21.430 21.393 23.131 1.00 75.38 181 ASN A N 1
ATOM 1468 C CA . ASN A 1 181 ? -22.751 20.949 23.566 1.00 75.38 181 ASN A CA 1
ATOM 1469 C C . ASN A 1 181 ? -23.449 20.231 22.410 1.00 75.38 181 ASN A C 1
ATOM 1471 O O . ASN A 1 181 ? -23.782 20.862 21.405 1.00 75.38 181 ASN A O 1
ATOM 1475 N N . LYS A 1 182 ? -23.713 18.931 22.565 1.00 69.44 182 LYS A N 1
ATOM 1476 C CA . LYS A 1 182 ? -24.545 18.178 21.626 1.00 69.44 182 LYS A CA 1
ATOM 1477 C C . LYS A 1 182 ? -25.969 18.748 21.655 1.00 69.44 182 LYS A C 1
ATOM 1479 O O . LYS A 1 182 ? -26.679 18.608 22.652 1.00 69.44 182 LYS A O 1
ATOM 1484 N N . SER A 1 183 ? -26.392 19.434 20.596 1.00 65.88 183 SER A N 1
ATOM 1485 C CA . SER A 1 183 ? -27.784 19.861 20.451 1.00 65.88 183 SER A CA 1
ATOM 1486 C C . SER A 1 183 ? -28.662 18.630 20.234 1.00 65.88 183 SER A C 1
ATOM 1488 O O . SER A 1 183 ? -28.415 17.837 19.333 1.00 65.88 183 SER A O 1
ATOM 1490 N N . ASN A 1 184 ? -29.717 18.477 21.038 1.00 60.16 184 ASN A N 1
ATOM 1491 C CA . ASN A 1 184 ? -30.680 17.363 20.957 1.00 60.16 184 ASN A CA 1
ATOM 1492 C C . ASN A 1 184 ? -31.460 17.277 19.620 1.00 60.16 184 ASN A C 1
ATOM 1494 O O . ASN A 1 184 ? -32.401 16.497 19.519 1.00 60.16 184 ASN A O 1
ATOM 1498 N N . SER A 1 185 ? -31.124 18.093 18.618 1.00 58.19 185 SER A N 1
ATOM 1499 C CA . SER A 1 185 ? -31.767 18.140 17.303 1.00 58.19 185 SER A CA 1
ATOM 1500 C C . SER A 1 185 ? -31.270 17.088 16.311 1.00 58.19 185 SER A C 1
ATOM 1502 O O . SER A 1 185 ? -31.897 16.934 15.268 1.00 58.19 185 SER A O 1
ATOM 1504 N N . ASP A 1 186 ? -30.174 16.386 16.612 1.00 52.94 186 ASP A N 1
ATOM 1505 C CA . ASP A 1 186 ? -29.441 15.576 15.625 1.00 52.94 186 ASP A CA 1
ATOM 1506 C C . ASP A 1 186 ? -29.602 14.053 15.843 1.00 52.94 186 ASP A C 1
ATOM 1508 O O . ASP A 1 186 ? -28.703 13.275 15.520 1.00 52.94 186 ASP A O 1
ATOM 1512 N N . LEU A 1 187 ? -30.733 13.629 16.424 1.00 50.22 187 LEU A N 1
ATOM 1513 C CA . LEU A 1 187 ? -31.118 12.222 16.640 1.00 50.22 187 LEU A CA 1
ATOM 1514 C C . LEU A 1 187 ? -32.232 11.777 15.687 1.00 50.22 187 LEU A C 1
ATOM 1516 O O . LEU A 1 187 ? -33.238 12.514 15.575 1.00 50.22 187 LEU A O 1
#

Radius of gyration: 28.19 Å; Cα contacts (8 Å, |Δi|>4): 78; chains: 1; bounding box: 64×38×79 Å

Sequence (187 aa):
MPYKSKQQSQSLNVIKGRWLNGSCLSSDDSSYSMESSDEDETATIFFNLKDMIQISDIADLFEFCKKECNIRCLSVLLYLILRRFNISYEETHLFLKSIVGLTGEVVHKWANVFMNGNFVEFINDGRGGKRENCFYDVYPEIEVEEKAFAVIQCNQKAASFTVYDLAQFIDKRFYEINDTNKSNSDL

Mean predicted aligned error: 16.8 Å

Solvent-accessible surface area (backbone atoms only — not comparable to full-atom values): 11800 Å² total; per-residue (Å²): 132,89,82,81,62,81,70,65,67,58,59,61,63,62,59,70,67,66,78,77,73,82,76,86,78,81,90,78,89,81,90,80,88,74,95,72,91,90,74,77,68,64,59,64,57,51,59,50,48,68,72,69,51,53,72,62,58,57,44,52,50,49,64,59,46,50,77,83,45,61,59,65,60,54,36,27,51,51,47,53,52,43,50,75,65,70,48,51,72,64,59,50,28,53,50,30,52,73,68,70,44,54,54,49,69,59,30,52,54,48,39,53,38,48,75,71,66,40,53,68,63,60,73,49,78,79,69,86,64,83,88,59,81,48,74,47,72,79,38,51,69,55,52,57,49,51,53,51,49,53,52,56,42,63,70,39,97,63,77,76,77,48,74,64,61,50,50,53,51,53,52,52,51,52,31,62,75,66,76,45,82,82,64,89,80,82,120

Secondary structure (DSSP, 8-state):
-----TTHHHHHHHHTTTTS-------------------SSHHHHHHHHHHHS-HHHHHHHHHHHTTTS-HHHHHHHHHHHHHHTT--HHHHHHHHHHTT---HHHHHHHHHHHHTT-HHHHH--SS----S--HHHH-HHHHHHHHHHHHHHHTSSS----HHHHHHHHHHHHHHHTT----TT--

pLDDT: mean 75.95, std 21.11, range [35.78, 96.69]